Protein AF-X6LR65-F1 (afdb_monomer_lite)

Foldseek 3Di:
DDDDDPVNVQVVLDDPDPDDPPPDDPCVRCVLLVVLLVVVLVCLLVLLCQLQCNVVLVVCLVVCPVPPPQNVLLVVVQVLQSQDCQLRPRDDPPADSVNSVVCSVDPDDDDRDNLFPAPRGSLVSVLVSLVVCCVPPPQVPDPALQSQLVVSQQPGSHPDPDGGLPPRDDLVNLLSSLLRVLCNPQCVQQVDPVLSNVLSVVLQVQLCVRHVDRGNSSSSSSCVVCVVVSVVSSVVSSVVVVVVVVVVVVVVVVVVVVVVVVVVVVVVVVVVD

Radius of gyration: 28.46 Å; chains: 1; bounding box: 88×43×81 Å

Secondary structure (DSSP, 8-state):
-----HHHHHHHHS--S------S-HHHHHHHHHHHHHHHHHHHHHHHHHHTTHHHHHHHHHHHTTSTTSHHHHHHHHHHHHH-TTTS--PPP---HHHHHHHHHS------------SSTTHHHHHHHHHHHHHH-GGGG-SSHHHHHHHHHHS-SSSS----GGGT--HHHHHHHHHHHHHHHHTTT--SHHHHHHHHHHHHHHHHHHHSS--HHHHHHHHHHTHHHHHHHHHHHHHHHHHHHHHHHHHHHHHHHHHHHHHHHHHHHHT--

Structure (mmCIF, N/CA/C/O backbone):
data_AF-X6LR65-F1
#
_entry.id   AF-X6LR65-F1
#
loop_
_atom_site.group_PDB
_atom_site.id
_atom_site.type_symbol
_atom_site.label_atom_id
_atom_site.label_alt_id
_atom_site.label_comp_id
_atom_site.label_asym_id
_atom_site.label_entity_id
_atom_site.label_seq_id
_atom_site.pdbx_PDB_ins_code
_atom_site.Cartn_x
_atom_site.Cartn_y
_atom_site.Cartn_z
_atom_site.occupancy
_atom_site.B_iso_or_equiv
_atom_site.auth_seq_id
_atom_site.auth_comp_id
_atom_site.auth_asym_id
_atom_site.auth_atom_id
_atom_site.pdbx_PDB_model_num
ATOM 1 N N . MET A 1 1 ? -16.268 -18.002 26.024 1.00 37.25 1 MET A N 1
ATOM 2 C CA . MET A 1 1 ? -15.627 -17.140 27.039 1.00 37.25 1 MET A CA 1
ATOM 3 C C . MET A 1 1 ? -16.737 -16.550 27.889 1.00 37.25 1 MET A C 1
ATOM 5 O O . MET A 1 1 ? -17.597 -15.889 27.325 1.00 37.25 1 MET A O 1
ATOM 9 N N . GLN A 1 2 ? -16.791 -16.865 29.186 1.00 37.34 2 GLN A N 1
ATOM 10 C CA . GLN A 1 2 ? -17.726 -16.211 30.110 1.00 37.34 2 GLN A CA 1
ATOM 11 C C . GLN A 1 2 ? -17.336 -14.733 30.222 1.00 37.34 2 GLN A C 1
ATOM 13 O O . GLN A 1 2 ? -16.185 -14.430 30.533 1.00 37.34 2 GLN A O 1
ATOM 18 N N . GLN A 1 3 ? -18.268 -13.830 29.917 1.00 37.44 3 GLN A N 1
ATOM 19 C CA . GLN A 1 3 ? -18.105 -12.403 30.189 1.00 37.44 3 GLN A CA 1
ATOM 20 C C . GLN A 1 3 ? -18.124 -12.219 31.709 1.00 37.44 3 GLN A C 1
ATOM 22 O O . GLN A 1 3 ? -19.172 -12.368 32.329 1.00 37.44 3 GLN A O 1
ATOM 27 N N . ARG A 1 4 ? -16.958 -11.959 32.307 1.00 44.69 4 ARG A N 1
ATOM 28 C CA . ARG A 1 4 ? -16.879 -11.465 33.688 1.00 44.69 4 ARG A CA 1
ATOM 29 C C . ARG A 1 4 ? -17.404 -10.031 33.730 1.00 44.69 4 ARG A C 1
ATOM 31 O O . ARG A 1 4 ? -17.158 -9.279 32.783 1.00 44.69 4 ARG A O 1
ATOM 38 N N . SER A 1 5 ? -18.109 -9.664 34.801 1.00 48.09 5 SER A N 1
ATOM 39 C CA . SER A 1 5 ? -18.497 -8.269 35.019 1.00 48.09 5 SER A CA 1
ATOM 40 C C . SER A 1 5 ? -17.236 -7.418 35.175 1.00 48.09 5 SER A C 1
ATOM 42 O O . SER A 1 5 ? -16.221 -7.879 35.702 1.00 48.09 5 SER A O 1
ATOM 44 N N . VAL A 1 6 ? -17.290 -6.162 34.726 1.00 54.72 6 VAL A N 1
ATOM 45 C CA . VAL A 1 6 ? -16.223 -5.184 34.992 1.00 54.72 6 VAL A CA 1
ATOM 46 C C . VAL A 1 6 ? -15.998 -5.060 36.503 1.00 54.72 6 VAL A C 1
ATOM 48 O O . VAL A 1 6 ? -14.861 -4.941 36.939 1.00 54.72 6 VAL A O 1
ATOM 51 N N . GLU A 1 7 ? -17.059 -5.188 37.300 1.00 50.53 7 GLU A N 1
ATOM 52 C CA . GLU A 1 7 ? -17.002 -5.170 38.765 1.00 50.53 7 GLU A CA 1
ATOM 53 C C . GLU A 1 7 ? -16.206 -6.354 39.331 1.00 50.53 7 GLU A C 1
ATOM 55 O O . GLU A 1 7 ? -15.386 -6.151 40.220 1.00 50.53 7 GLU A O 1
ATOM 60 N N . ASP A 1 8 ? -16.353 -7.557 38.766 1.00 58.03 8 ASP A N 1
ATOM 61 C CA . ASP A 1 8 ? -15.602 -8.745 39.202 1.00 58.03 8 ASP A CA 1
ATOM 62 C C . ASP A 1 8 ? -14.095 -8.579 38.949 1.00 58.03 8 ASP A C 1
ATOM 64 O O . ASP A 1 8 ? -13.263 -8.968 39.765 1.00 58.03 8 ASP A O 1
ATOM 68 N N . ILE A 1 9 ? -13.730 -7.972 37.814 1.00 60.78 9 ILE A N 1
ATOM 69 C CA . ILE A 1 9 ? -12.330 -7.710 37.448 1.00 60.78 9 ILE A CA 1
ATOM 70 C C . ILE A 1 9 ? -11.727 -6.632 38.357 1.00 60.78 9 ILE A C 1
ATOM 72 O O . ILE A 1 9 ? -10.564 -6.730 38.745 1.00 60.78 9 ILE A O 1
ATOM 76 N N . LEU A 1 10 ? -12.509 -5.604 38.696 1.00 58.97 10 LEU A N 1
ATOM 77 C CA . LEU A 1 10 ? -12.084 -4.521 39.583 1.00 58.97 10 LEU A CA 1
ATOM 78 C C . LEU A 1 10 ? -11.930 -4.990 41.038 1.00 58.97 10 LEU A C 1
ATOM 80 O O . LEU A 1 10 ? -10.990 -4.562 41.705 1.00 58.97 10 LEU A O 1
ATOM 84 N N . LEU A 1 11 ? -12.787 -5.904 41.504 1.00 62.31 11 LEU A N 1
ATOM 85 C CA . LEU A 1 11 ? -12.684 -6.535 42.824 1.00 62.31 11 LEU A CA 1
ATOM 86 C C . LEU A 1 11 ? -11.442 -7.432 42.947 1.00 62.31 11 LEU A C 1
ATOM 88 O O . LEU A 1 11 ? -10.768 -7.386 43.972 1.00 62.31 11 LEU A O 1
ATOM 92 N N . ASP A 1 12 ? -11.093 -8.180 41.893 1.00 62.31 12 ASP A N 1
ATOM 93 C CA . ASP A 1 12 ? -9.858 -8.984 41.829 1.00 62.31 12 ASP A CA 1
ATOM 94 C C . ASP A 1 12 ? -8.576 -8.112 41.846 1.00 62.31 12 ASP A C 1
ATOM 96 O O . ASP A 1 12 ? -7.497 -8.593 42.199 1.00 62.31 12 ASP A O 1
ATOM 100 N N . LEU A 1 13 ? -8.677 -6.838 41.443 1.00 55.53 13 LEU A N 1
ATOM 101 C CA . LEU A 1 13 ? -7.573 -5.867 41.369 1.00 55.53 13 LEU A CA 1
ATOM 102 C C . LEU A 1 13 ? -7.425 -4.994 42.627 1.00 55.53 13 LEU A C 1
ATOM 104 O O . LEU A 1 13 ? -6.394 -4.336 42.792 1.00 55.53 13 LEU A O 1
ATOM 108 N N . ALA A 1 14 ? -8.433 -4.963 43.501 1.00 56.69 14 ALA A N 1
ATOM 109 C CA . ALA A 1 14 ? -8.375 -4.230 44.759 1.00 56.69 14 ALA A CA 1
ATOM 110 C C . ALA A 1 14 ? -7.449 -4.952 45.764 1.00 56.69 14 ALA A C 1
ATOM 112 O O . ALA A 1 14 ? -7.461 -6.183 45.845 1.00 56.69 14 ALA A O 1
ATOM 113 N N . PRO A 1 15 ? -6.627 -4.228 46.548 1.00 53.88 15 PRO A N 1
ATOM 114 C CA . PRO A 1 15 ? -5.734 -4.858 47.514 1.00 53.88 15 PRO A CA 1
ATOM 115 C C . PRO A 1 15 ? -6.535 -5.640 48.568 1.00 53.88 15 PRO A C 1
ATOM 117 O O . PRO A 1 15 ? -7.312 -5.058 49.317 1.00 53.88 15 PRO A O 1
ATOM 120 N N . GLN A 1 16 ? -6.306 -6.956 48.658 1.00 51.94 16 GLN A N 1
ATOM 121 C CA . GLN A 1 16 ? -6.916 -7.867 49.645 1.00 51.94 16 GLN A CA 1
ATOM 122 C C . GLN A 1 16 ? -6.350 -7.718 51.071 1.00 51.94 16 GLN A C 1
ATOM 124 O O . GLN A 1 16 ? -6.239 -8.684 51.822 1.00 51.94 16 GLN A O 1
ATOM 129 N N . SER A 1 17 ? -5.943 -6.514 51.453 1.00 44.41 17 SER A N 1
ATOM 130 C CA . SER A 1 17 ? -5.537 -6.209 52.824 1.00 44.41 17 SER A CA 1
ATOM 131 C C . SER A 1 17 ? -6.626 -5.385 53.484 1.00 44.41 17 SER A C 1
ATOM 133 O O . SER A 1 17 ? -7.152 -4.509 52.807 1.00 44.41 17 SER A O 1
ATOM 135 N N . ASP A 1 18 ? -6.893 -5.637 54.769 1.00 46.69 18 ASP A N 1
ATOM 136 C CA . ASP A 1 18 ? -7.806 -4.947 55.700 1.00 46.69 18 ASP A CA 1
ATOM 137 C C . ASP A 1 18 ? -7.814 -3.402 55.590 1.00 46.69 18 ASP A C 1
ATOM 139 O O . ASP A 1 18 ? -7.376 -2.669 56.481 1.00 46.69 18 ASP A O 1
ATOM 143 N N . ALA A 1 19 ? -8.297 -2.873 54.472 1.00 46.44 19 ALA A N 1
ATOM 144 C CA . ALA A 1 19 ? -8.293 -1.462 54.160 1.00 46.44 19 ALA A CA 1
ATOM 145 C C . ALA A 1 19 ? -9.655 -0.908 54.549 1.00 46.44 19 ALA A C 1
ATOM 147 O O . ALA A 1 19 ? -10.674 -1.250 53.949 1.00 46.44 19 ALA A O 1
ATOM 148 N N . LYS A 1 20 ? -9.638 -0.054 55.581 1.00 51.91 20 LYS A N 1
ATOM 149 C CA . LYS A 1 20 ? -10.695 0.909 55.911 1.00 51.91 20 LYS A CA 1
ATOM 150 C C . LYS A 1 20 ? -11.441 1.298 54.643 1.00 51.91 20 LYS A C 1
ATOM 152 O O . LYS A 1 20 ? -10.783 1.701 53.683 1.00 51.91 20 LYS A O 1
ATOM 157 N N . GLU A 1 21 ? -12.770 1.181 54.662 1.00 53.66 21 GLU A N 1
ATOM 158 C CA . GLU A 1 21 ? -13.629 1.673 53.590 1.00 53.66 21 GLU A CA 1
ATOM 159 C C . GLU A 1 21 ? -13.125 3.050 53.166 1.00 53.66 21 GLU A C 1
ATOM 161 O O . GLU A 1 21 ? -13.218 4.023 53.912 1.00 53.66 21 GLU A O 1
ATOM 166 N N . ILE A 1 22 ? -12.497 3.113 51.993 1.00 55.00 22 ILE A N 1
ATOM 167 C CA . ILE A 1 22 ? -12.112 4.383 51.401 1.00 55.00 22 ILE A CA 1
ATOM 168 C C . ILE A 1 22 ? -13.454 5.032 51.066 1.00 55.00 22 ILE A C 1
ATOM 170 O O . ILE A 1 22 ? -14.124 4.602 50.126 1.00 55.00 22 ILE A O 1
ATOM 174 N N . GLU A 1 23 ? -13.927 5.951 51.907 1.00 57.16 23 GLU A N 1
ATOM 175 C CA . GLU A 1 23 ? -15.104 6.768 51.618 1.00 57.16 23 GLU A CA 1
ATOM 176 C C . GLU A 1 23 ? -14.823 7.581 50.354 1.00 57.16 23 GLU A C 1
ATOM 178 O O . GLU A 1 23 ? -13.765 8.191 50.210 1.00 57.16 23 GLU A O 1
ATOM 183 N N . GLY A 1 24 ? -15.756 7.539 49.409 1.00 61.47 24 GLY A N 1
ATOM 184 C CA . GLY A 1 24 ? -15.589 8.174 48.110 1.00 61.47 24 GLY A CA 1
ATOM 185 C C . GLY A 1 24 ? -16.496 7.560 47.057 1.00 61.47 24 GLY A C 1
ATOM 186 O O . GLY A 1 24 ? -17.035 6.460 47.220 1.00 61.47 24 GLY A O 1
ATOM 187 N N . SER A 1 25 ? -16.674 8.284 45.964 1.00 66.88 25 SER A N 1
ATOM 188 C CA . SER A 1 25 ? -17.406 7.805 44.794 1.00 66.88 25 SER A CA 1
ATOM 189 C C . SER A 1 25 ? -16.698 6.608 44.141 1.00 66.88 25 SER A C 1
ATOM 191 O O . SER A 1 25 ? -15.493 6.414 44.293 1.00 66.88 25 SER A O 1
ATOM 193 N N . PHE A 1 26 ? -17.432 5.794 43.372 1.00 67.38 26 PHE A N 1
ATOM 194 C CA . PHE A 1 26 ? -16.859 4.662 42.625 1.00 67.38 26 PHE A CA 1
ATOM 195 C C . PHE A 1 26 ? -15.631 5.064 41.790 1.00 67.38 26 PHE A C 1
ATOM 197 O O . PHE A 1 26 ? -14.644 4.327 41.763 1.00 67.38 26 PHE A O 1
ATOM 204 N N . PHE A 1 27 ? -15.684 6.246 41.164 1.00 64.06 27 PHE A N 1
ATOM 205 C CA . PHE A 1 27 ? -14.584 6.807 40.384 1.00 64.06 27 PHE A CA 1
ATOM 206 C C . PHE A 1 27 ? -13.361 7.089 41.248 1.00 64.06 27 PHE A C 1
ATOM 208 O O . PHE A 1 27 ? -12.290 6.617 40.905 1.00 64.06 27 PHE A O 1
ATOM 215 N N . GLU A 1 28 ? -13.506 7.749 42.398 1.00 66.75 28 GLU A N 1
ATOM 216 C CA . GLU A 1 28 ? -12.373 8.007 43.301 1.00 66.75 28 GLU A CA 1
ATOM 217 C C . GLU A 1 28 ? -11.723 6.712 43.801 1.00 66.75 28 GLU A C 1
ATOM 219 O O . GLU A 1 28 ? -10.499 6.633 43.886 1.00 66.75 28 GLU A O 1
ATOM 224 N N . LYS A 1 29 ? -12.522 5.666 44.057 1.00 67.44 29 LYS A N 1
ATOM 225 C CA . LYS A 1 29 ? -12.011 4.360 44.504 1.00 67.44 29 LYS A CA 1
ATOM 226 C C . LYS A 1 29 ? -11.236 3.603 43.420 1.00 67.44 29 LYS A C 1
ATOM 228 O O . LYS A 1 29 ? -10.307 2.871 43.747 1.00 67.44 29 LYS A O 1
ATOM 233 N N . HIS A 1 30 ? -11.601 3.765 42.146 1.00 69.81 30 HIS A N 1
ATOM 234 C CA . HIS A 1 30 ? -11.050 2.974 41.033 1.00 69.81 30 HIS A CA 1
ATOM 235 C C . HIS A 1 30 ? -10.307 3.813 39.988 1.00 69.81 30 HIS A C 1
ATOM 237 O O . HIS A 1 30 ? -9.928 3.279 38.945 1.00 69.81 30 HIS A O 1
ATOM 243 N N . GLN A 1 31 ? -10.070 5.101 40.258 1.00 73.50 31 GLN A N 1
ATOM 244 C CA . GLN A 1 31 ? -9.514 6.065 39.307 1.00 73.50 31 GLN A CA 1
ATOM 245 C C . GLN A 1 31 ? -8.219 5.549 38.681 1.00 73.50 31 GLN A C 1
ATOM 247 O O . GLN A 1 31 ? -8.110 5.490 37.464 1.00 73.50 31 GLN A O 1
ATOM 252 N N . ASN A 1 32 ? -7.287 5.053 39.499 1.00 68.38 32 ASN A N 1
ATOM 253 C CA . ASN A 1 32 ? -6.008 4.526 39.018 1.00 68.38 32 ASN A CA 1
ATOM 254 C C . ASN A 1 32 ? -6.177 3.317 38.083 1.00 68.38 32 ASN A C 1
ATOM 256 O O . ASN A 1 32 ? -5.439 3.180 37.107 1.00 68.38 32 ASN A O 1
ATOM 260 N N . ILE A 1 33 ? -7.151 2.441 38.354 1.00 70.44 33 ILE A N 1
ATOM 261 C CA . ILE A 1 33 ? -7.415 1.263 37.518 1.00 70.44 33 ILE A CA 1
ATOM 262 C C . ILE A 1 33 ? -8.071 1.694 36.202 1.00 70.44 33 ILE A C 1
ATOM 264 O O . ILE A 1 33 ? -7.648 1.250 35.134 1.00 70.44 33 ILE A O 1
ATOM 268 N N . LEU A 1 34 ? -9.059 2.591 36.263 1.00 75.31 34 LEU A N 1
ATOM 269 C CA . LEU A 1 34 ? -9.732 3.141 35.084 1.00 75.31 34 LEU A CA 1
ATOM 270 C C . LEU A 1 34 ? -8.765 3.934 34.198 1.00 75.31 34 LEU A C 1
ATOM 272 O O . LEU A 1 34 ? -8.783 3.764 32.978 1.00 75.31 34 LEU A O 1
ATOM 276 N N . ASP A 1 35 ? -7.885 4.736 34.794 1.00 75.56 35 ASP A N 1
ATOM 277 C CA . ASP A 1 35 ? -6.845 5.486 34.090 1.00 75.56 35 ASP A CA 1
ATOM 278 C C . ASP A 1 35 ? -5.845 4.539 33.432 1.00 75.56 35 ASP A C 1
ATOM 280 O O . ASP A 1 35 ? -5.534 4.699 32.253 1.00 75.56 35 ASP A O 1
ATOM 284 N N . THR A 1 36 ? -5.405 3.493 34.135 1.00 71.00 36 THR A N 1
ATOM 285 C CA . THR A 1 36 ? -4.476 2.502 33.573 1.00 71.00 36 THR A CA 1
ATOM 286 C C . THR A 1 36 ? -5.106 1.738 32.410 1.00 71.00 36 THR A C 1
ATOM 288 O O . THR A 1 36 ? -4.501 1.628 31.344 1.00 71.00 36 THR A O 1
ATOM 291 N N . LEU A 1 37 ? -6.344 1.257 32.562 1.00 74.12 37 LEU A N 1
ATOM 292 C CA . LEU A 1 37 ? -7.083 0.593 31.484 1.00 74.12 37 LEU A CA 1
ATOM 293 C C . LEU A 1 37 ? -7.280 1.519 30.281 1.00 74.12 37 LEU A C 1
ATOM 295 O O . LEU A 1 37 ? -7.079 1.099 29.140 1.00 74.12 37 LEU A O 1
ATOM 299 N N . SER A 1 38 ? -7.616 2.785 30.533 1.00 77.25 38 SER A N 1
ATOM 300 C CA . SER A 1 38 ? -7.765 3.799 29.490 1.00 77.25 38 SER A CA 1
ATOM 301 C C . SER A 1 38 ? -6.444 4.034 28.765 1.00 77.25 38 SER A C 1
ATOM 303 O O . SER A 1 38 ? -6.410 3.977 27.538 1.00 77.25 38 SER A O 1
ATOM 305 N N . ILE A 1 39 ? -5.340 4.228 29.493 1.00 76.31 39 ILE A N 1
ATOM 306 C CA . ILE A 1 39 ? -3.999 4.404 28.920 1.00 76.31 39 ILE A CA 1
ATOM 307 C C . ILE A 1 39 ? -3.629 3.203 28.052 1.00 76.31 39 ILE A C 1
ATOM 309 O O . ILE A 1 39 ? -3.194 3.394 26.922 1.00 76.31 39 ILE A O 1
ATOM 313 N N . LEU A 1 40 ? -3.836 1.975 28.526 1.00 73.31 40 LEU A N 1
ATOM 314 C CA . LEU A 1 40 ? -3.514 0.761 27.771 1.00 73.31 40 LEU A CA 1
ATOM 315 C C . LEU A 1 40 ? -4.363 0.630 26.501 1.00 73.31 40 LEU A C 1
ATOM 317 O O . LEU A 1 40 ? -3.831 0.330 25.430 1.00 73.31 40 LEU A O 1
ATOM 321 N N . ALA A 1 41 ? -5.662 0.923 26.589 1.00 75.38 41 ALA A N 1
ATOM 322 C CA . ALA A 1 41 ? -6.541 0.965 25.426 1.00 75.38 41 ALA A CA 1
ATOM 323 C C . ALA A 1 41 ? -6.080 2.031 24.415 1.00 75.38 41 ALA A C 1
ATOM 325 O O . ALA A 1 41 ? -5.947 1.741 23.223 1.00 75.38 41 ALA A O 1
ATOM 326 N N . PHE A 1 42 ? -5.761 3.242 24.883 1.00 77.19 42 PHE A N 1
ATOM 327 C CA . PHE A 1 42 ? -5.243 4.318 24.039 1.00 77.19 42 PHE A CA 1
ATOM 328 C C . PHE A 1 42 ? -3.900 3.961 23.411 1.00 77.19 42 PHE A C 1
ATOM 330 O O . PHE A 1 42 ? -3.718 4.195 22.219 1.00 77.19 42 PHE A O 1
ATOM 337 N N . VAL A 1 43 ? -2.972 3.367 24.163 1.00 75.62 43 VAL A N 1
ATOM 338 C CA . VAL A 1 43 ? -1.674 2.920 23.650 1.00 75.62 43 VAL A CA 1
ATOM 339 C C . VAL A 1 43 ? -1.870 1.886 22.549 1.00 75.62 43 VAL A C 1
ATOM 341 O O . VAL A 1 43 ? -1.252 2.027 21.499 1.00 75.62 43 VAL A O 1
ATOM 344 N N . ASN A 1 44 ? -2.769 0.914 22.715 1.00 76.75 44 ASN A N 1
ATOM 345 C CA . ASN A 1 44 ? -3.060 -0.067 21.668 1.00 76.75 44 ASN A CA 1
ATOM 346 C C . ASN A 1 44 ? -3.602 0.578 20.388 1.00 76.75 44 ASN A C 1
ATOM 348 O O . ASN A 1 44 ? -3.110 0.297 19.291 1.00 76.75 44 ASN A O 1
ATOM 352 N N . VAL A 1 45 ? -4.571 1.487 20.519 1.00 77.56 45 VAL A N 1
ATOM 353 C CA . VAL A 1 45 ? -5.125 2.231 19.379 1.00 77.56 45 VAL A CA 1
ATOM 354 C C . VAL A 1 45 ? -4.032 3.065 18.700 1.00 77.56 45 VAL A C 1
ATOM 356 O O . VAL A 1 45 ? -3.837 2.982 17.485 1.00 77.56 45 VAL A O 1
ATOM 359 N N . LEU A 1 46 ? -3.267 3.837 19.473 1.00 78.06 46 LEU A N 1
ATOM 360 C CA . LEU A 1 46 ? -2.201 4.702 18.969 1.00 78.06 46 LEU A CA 1
ATOM 361 C C . LEU A 1 46 ? -1.065 3.909 18.325 1.00 78.06 46 LEU A C 1
ATOM 363 O O . LEU A 1 46 ? -0.533 4.343 17.303 1.00 78.06 46 LEU A O 1
ATOM 367 N N . LEU A 1 47 ? -0.715 2.747 18.874 1.00 76.12 47 LEU A N 1
ATOM 368 C CA . LEU A 1 47 ? 0.314 1.863 18.338 1.00 76.12 47 LEU A CA 1
ATOM 369 C C . LEU A 1 47 ? -0.060 1.403 16.929 1.00 76.12 47 LEU A C 1
ATOM 371 O O . LEU A 1 47 ? 0.750 1.504 16.007 1.00 76.12 47 LEU A O 1
ATOM 375 N N . ILE A 1 48 ? -1.302 0.959 16.744 1.00 76.44 48 ILE A N 1
ATOM 376 C CA . ILE A 1 48 ? -1.807 0.504 15.448 1.00 76.44 48 ILE A CA 1
ATOM 377 C C . ILE A 1 48 ? -1.851 1.657 14.446 1.00 76.44 48 ILE A C 1
ATOM 379 O O . ILE A 1 48 ? -1.415 1.499 13.300 1.00 76.44 48 ILE A O 1
ATOM 383 N N . ILE A 1 49 ? -2.318 2.834 14.872 1.00 77.94 49 ILE A N 1
ATOM 384 C CA . ILE A 1 49 ? -2.323 4.041 14.038 1.00 77.94 49 ILE A CA 1
ATOM 385 C C . ILE A 1 49 ? -0.889 4.415 13.637 1.00 77.94 49 ILE A C 1
ATOM 387 O O . ILE A 1 49 ? -0.635 4.714 12.469 1.00 77.94 49 ILE A O 1
ATOM 391 N N . TYR A 1 50 ? 0.063 4.385 14.571 1.00 75.62 50 TYR A N 1
ATOM 392 C CA . TYR A 1 50 ? 1.459 4.730 14.309 1.00 75.62 50 TYR A CA 1
ATOM 393 C C . TYR A 1 50 ? 2.109 3.752 13.326 1.00 75.62 50 TYR A C 1
ATOM 395 O O . TYR A 1 50 ? 2.678 4.174 12.318 1.00 75.62 50 TYR A O 1
ATOM 403 N N . GLN A 1 51 ? 2.003 2.444 13.584 1.00 74.25 51 GLN A N 1
ATOM 404 C CA . GLN A 1 51 ? 2.641 1.405 12.770 1.00 74.25 51 GLN A CA 1
ATOM 405 C C . GLN A 1 51 ? 2.156 1.417 11.316 1.00 74.25 51 GLN A C 1
ATOM 407 O O . GLN A 1 51 ? 2.931 1.119 10.404 1.00 74.25 51 GLN A O 1
ATOM 412 N N . ASN A 1 52 ? 0.905 1.816 11.088 1.00 73.50 52 ASN A N 1
ATOM 413 C CA . ASN A 1 52 ? 0.287 1.863 9.765 1.00 73.50 52 ASN A CA 1
ATOM 414 C C . ASN A 1 52 ? 0.331 3.255 9.110 1.00 73.50 52 ASN A C 1
ATOM 416 O O . ASN A 1 52 ? -0.456 3.549 8.208 1.00 73.50 52 ASN A O 1
ATOM 420 N N . GLY A 1 53 ? 1.242 4.126 9.559 1.00 70.12 53 GLY A N 1
ATOM 421 C CA . GLY A 1 53 ? 1.485 5.437 8.950 1.00 70.12 53 GLY A CA 1
ATOM 422 C C . GLY A 1 53 ? 0.384 6.464 9.220 1.00 70.12 53 GLY A C 1
ATOM 423 O O . GLY A 1 53 ? 0.475 7.600 8.757 1.00 70.12 53 GLY A O 1
ATOM 424 N N . GLY A 1 54 ? -0.625 6.105 10.014 1.00 67.69 54 GLY A N 1
ATOM 425 C CA . GLY A 1 54 ? -1.758 6.949 10.356 1.00 67.69 54 GLY A CA 1
ATOM 426 C C . GLY A 1 54 ? -1.329 8.259 11.010 1.00 67.69 54 GLY A C 1
ATOM 427 O O . GLY A 1 54 ? -1.768 9.322 10.583 1.00 67.69 54 GLY A O 1
ATOM 428 N N . LEU A 1 55 ? -0.383 8.226 11.957 1.00 66.25 55 LEU A N 1
ATOM 429 C CA . LEU A 1 55 ? 0.068 9.442 12.650 1.00 66.25 55 LEU A CA 1
ATOM 430 C C . LEU A 1 55 ? 0.881 10.403 11.768 1.00 66.25 55 LEU A C 1
ATOM 432 O O . LEU A 1 55 ? 0.854 11.610 11.998 1.00 66.25 55 LEU A O 1
ATOM 436 N N . LYS A 1 56 ? 1.567 9.905 10.731 1.00 65.31 56 LYS A N 1
ATOM 437 C CA . LYS A 1 56 ? 2.278 10.752 9.757 1.00 65.31 56 LYS A CA 1
ATOM 438 C C . LYS A 1 56 ? 1.301 11.482 8.838 1.00 65.31 56 LYS A C 1
ATOM 440 O O . LYS A 1 56 ? 1.552 12.611 8.429 1.00 65.31 56 LYS A O 1
ATOM 445 N N . VAL A 1 57 ? 0.165 10.853 8.548 1.00 61.91 57 VAL A N 1
ATOM 446 C CA . VAL A 1 57 ? -0.951 11.490 7.847 1.00 61.91 57 VAL A CA 1
ATOM 447 C C . VAL A 1 57 ? -1.620 12.502 8.780 1.00 61.91 57 VAL A C 1
ATOM 449 O O . VAL A 1 57 ? -1.752 13.652 8.375 1.00 61.91 57 VAL A O 1
ATOM 452 N N . VAL A 1 58 ? -1.889 12.135 10.048 1.00 60.19 58 VAL A N 1
ATOM 453 C CA . VAL A 1 58 ? -2.419 13.020 11.115 1.00 60.19 58 VAL A CA 1
ATOM 454 C C . VAL A 1 58 ? -1.576 14.301 11.281 1.00 60.19 58 VAL A C 1
ATOM 456 O O . VAL A 1 58 ? -2.106 15.412 11.305 1.00 60.19 58 VAL A O 1
ATOM 459 N N . SER A 1 59 ? -0.247 14.177 11.330 1.00 56.03 59 SER A N 1
ATOM 460 C CA . SER A 1 59 ? 0.662 15.328 11.420 1.00 56.03 59 SER A CA 1
ATOM 461 C C . SER A 1 59 ? 0.772 16.112 10.108 1.00 56.03 59 SER A C 1
ATOM 463 O O . SER A 1 59 ? 0.848 17.343 10.136 1.00 56.03 59 SER A O 1
ATOM 465 N N . ASN A 1 60 ? 0.673 15.444 8.9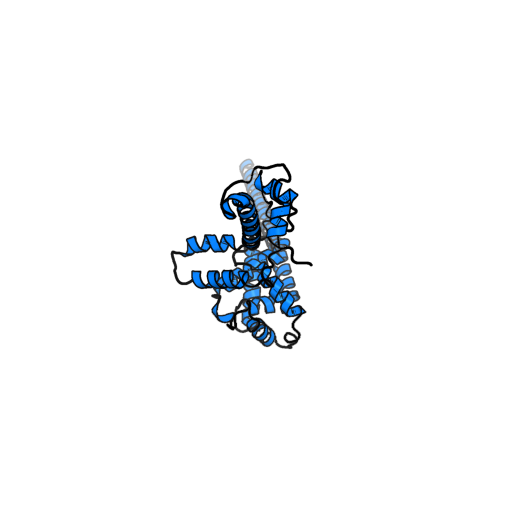55 1.00 52.53 60 ASN A N 1
ATOM 466 C CA . ASN A 1 60 ? 0.573 16.114 7.661 1.00 52.53 60 ASN A CA 1
ATOM 467 C C . ASN A 1 60 ? -0.738 16.903 7.491 1.00 52.53 60 ASN A C 1
ATOM 469 O O . ASN A 1 60 ? -0.710 17.902 6.774 1.00 52.53 60 ASN A O 1
ATOM 473 N N . PHE A 1 61 ? -1.848 16.581 8.177 1.00 50.09 61 PHE A N 1
ATOM 474 C CA . PHE A 1 61 ? -3.043 17.449 8.134 1.00 50.09 61 PHE A CA 1
ATOM 475 C C . PHE A 1 61 ? -2.736 18.867 8.625 1.00 50.09 61 PHE A C 1
ATOM 477 O O . PHE A 1 61 ? -3.285 19.820 8.072 1.00 50.09 61 PHE A O 1
ATOM 484 N N . LYS A 1 62 ? -1.823 19.042 9.599 1.00 43.56 62 LYS A N 1
ATOM 485 C CA . LYS A 1 62 ? -1.341 20.377 10.004 1.00 43.56 62 LYS A CA 1
ATOM 486 C C . LYS A 1 62 ? -0.545 21.064 8.890 1.00 43.56 62 LYS A C 1
ATOM 488 O O . LYS A 1 62 ? -0.712 22.262 8.702 1.00 43.56 62 LYS A O 1
ATOM 493 N N . TYR A 1 63 ? 0.259 20.329 8.121 1.00 38.47 63 TYR A N 1
ATOM 494 C CA . TYR A 1 63 ? 1.018 20.872 6.982 1.00 38.47 63 TYR A CA 1
ATOM 495 C C . TYR A 1 63 ? 0.119 21.247 5.787 1.00 38.47 63 TYR A C 1
ATOM 497 O O . TYR A 1 63 ? 0.413 22.184 5.048 1.00 38.47 63 TYR A O 1
ATOM 505 N N . PHE A 1 64 ? -1.009 20.554 5.623 1.00 39.53 64 PHE A N 1
ATOM 506 C CA . PHE A 1 64 ? -2.006 20.813 4.581 1.00 39.53 64 PHE A CA 1
ATOM 507 C C . PHE A 1 64 ? -3.150 21.750 5.016 1.00 39.53 64 PHE A C 1
ATOM 509 O O . PHE A 1 64 ? -3.986 22.090 4.181 1.00 39.53 64 PHE A O 1
ATOM 516 N N . LYS A 1 65 ? -3.176 22.246 6.269 1.00 40.41 65 LYS A N 1
ATOM 517 C CA . LYS A 1 65 ? -4.126 23.295 6.713 1.00 40.41 65 LYS A CA 1
ATOM 518 C C . LYS A 1 65 ? -4.064 24.571 5.859 1.00 40.41 65 LYS A C 1
ATOM 520 O O . LYS A 1 65 ? -5.009 25.344 5.878 1.00 40.41 65 LYS A O 1
ATOM 525 N N . SER A 1 66 ? -2.998 24.777 5.081 1.00 44.44 66 SER A N 1
ATOM 526 C CA . SER A 1 66 ? -2.885 25.895 4.134 1.00 44.44 66 SER A CA 1
ATOM 527 C C . SER A 1 66 ? -3.653 25.699 2.813 1.00 44.44 66 SER A C 1
ATOM 529 O O . SER A 1 66 ? -3.714 26.631 2.016 1.00 44.44 66 SER A O 1
ATOM 531 N N . LYS A 1 67 ? -4.247 24.519 2.548 1.00 44.94 67 LYS A N 1
ATOM 532 C CA . LYS A 1 67 ? -5.095 24.251 1.367 1.00 44.94 67 LYS A CA 1
ATOM 533 C C . LYS A 1 67 ? -6.306 23.385 1.744 1.00 44.94 67 LYS A C 1
ATOM 535 O O . LYS A 1 67 ? -6.267 22.161 1.636 1.00 44.94 67 LYS A O 1
ATOM 540 N N . GLU A 1 68 ? -7.395 24.039 2.141 1.00 48.50 68 GLU A N 1
ATOM 541 C CA . GLU A 1 68 ? -8.603 23.464 2.767 1.00 48.50 68 GLU A CA 1
ATOM 542 C C . GLU A 1 68 ? -9.300 22.303 2.026 1.00 48.50 68 GLU A C 1
ATOM 544 O O . GLU A 1 68 ? -9.984 21.515 2.671 1.00 48.50 68 GLU A O 1
ATOM 549 N N . LYS A 1 69 ? -9.121 22.116 0.709 1.00 51.62 69 LYS A N 1
ATOM 550 C CA . LYS A 1 69 ? -9.861 21.078 -0.046 1.00 51.62 69 LYS A CA 1
ATOM 551 C C . LYS A 1 69 ? -9.240 19.673 -0.052 1.00 51.62 69 LYS A C 1
ATOM 553 O O . LYS A 1 69 ? -9.979 18.702 -0.122 1.00 51.62 69 LYS A O 1
ATOM 558 N N . ASN A 1 70 ? -7.916 19.526 0.061 1.00 53.44 70 ASN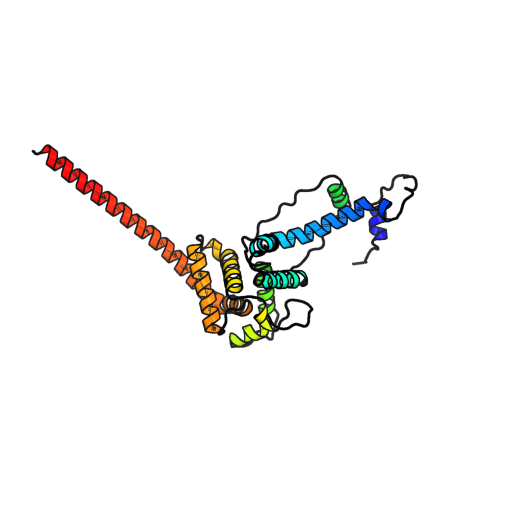 A N 1
ATOM 559 C CA . ASN A 1 70 ? -7.268 18.205 -0.085 1.00 53.44 70 ASN A CA 1
ATOM 560 C C . ASN A 1 70 ? -7.222 17.382 1.214 1.00 53.44 70 ASN A C 1
ATOM 562 O O . ASN A 1 70 ? -6.879 16.202 1.183 1.00 53.44 70 ASN A O 1
ATOM 566 N N . ASN A 1 71 ? -7.537 17.992 2.358 1.00 60.44 71 ASN A N 1
ATOM 567 C CA . ASN A 1 71 ? -7.444 17.328 3.657 1.00 60.44 71 ASN A CA 1
ATOM 568 C C . ASN A 1 71 ? -8.659 16.455 3.984 1.00 60.44 71 ASN A C 1
ATOM 570 O O . ASN A 1 71 ? -8.510 15.467 4.692 1.00 60.44 71 ASN A O 1
ATOM 574 N N . GLN A 1 72 ? -9.844 16.760 3.456 1.00 68.69 72 GLN A N 1
ATOM 575 C CA . GLN A 1 72 ? -11.042 15.976 3.775 1.00 68.69 72 GLN A CA 1
ATOM 576 C C . GLN A 1 72 ? -10.960 14.537 3.241 1.00 68.69 72 GLN A C 1
ATOM 578 O O . GLN A 1 72 ? -11.390 13.616 3.928 1.00 68.69 72 GLN A O 1
ATOM 583 N N . GLU A 1 73 ? -10.340 14.328 2.075 1.00 70.88 73 GLU A N 1
ATOM 584 C CA . GLU A 1 73 ? -10.148 13.005 1.453 1.00 70.88 73 GLU A CA 1
ATOM 585 C C . GLU A 1 73 ? -9.391 12.033 2.375 1.00 70.88 73 GLU A C 1
ATOM 587 O O . GLU A 1 73 ? -9.875 10.947 2.701 1.00 70.88 73 GLU A O 1
ATOM 592 N N . TYR A 1 74 ? -8.215 12.448 2.856 1.00 70.56 74 TYR A N 1
ATOM 593 C CA . TYR A 1 74 ? -7.386 11.623 3.738 1.00 70.56 74 TYR A CA 1
ATOM 594 C C . TYR A 1 74 ? -8.027 11.409 5.105 1.00 70.56 74 TYR A C 1
ATOM 596 O O . TYR A 1 74 ? -7.867 10.333 5.679 1.00 70.56 74 TYR A O 1
ATOM 604 N N . GLN A 1 75 ? -8.746 12.408 5.625 1.00 74.12 75 GLN A N 1
ATOM 605 C CA . GLN A 1 75 ? -9.433 12.299 6.910 1.00 74.12 75 GLN A CA 1
ATOM 606 C C . GLN A 1 75 ? -10.558 11.271 6.828 1.00 74.12 75 GLN A C 1
ATOM 608 O O . GLN A 1 75 ? -10.618 10.363 7.651 1.00 74.12 75 GLN A O 1
ATOM 613 N N . GLN A 1 76 ? -11.402 11.362 5.798 1.00 76.00 76 GLN A N 1
ATOM 614 C CA . GLN A 1 76 ? -12.493 10.414 5.596 1.00 76.00 76 GLN A CA 1
ATOM 615 C C . GLN A 1 76 ? -11.970 8.992 5.417 1.00 76.00 76 GLN A C 1
ATOM 617 O O . GLN A 1 76 ? -12.531 8.060 5.986 1.00 76.00 76 GLN A O 1
ATOM 622 N N . LEU A 1 77 ? -10.890 8.805 4.654 1.00 75.69 77 LEU A N 1
ATOM 623 C CA . LEU A 1 77 ? -10.313 7.478 4.465 1.00 75.69 77 LEU A CA 1
ATOM 624 C C . LEU A 1 77 ? -9.683 6.935 5.753 1.00 75.69 77 LEU A C 1
ATOM 626 O O . LEU A 1 77 ? -9.852 5.759 6.063 1.00 75.69 77 LEU A O 1
ATOM 630 N N . PHE A 1 78 ? -9.013 7.790 6.526 1.00 79.25 78 PHE A N 1
ATOM 631 C CA . PHE A 1 78 ? -8.464 7.440 7.833 1.00 79.25 78 PHE A CA 1
ATOM 632 C C . PHE A 1 78 ? -9.560 7.002 8.815 1.00 79.25 78 PHE A C 1
ATOM 634 O O . PHE A 1 78 ? -9.459 5.931 9.411 1.00 79.25 78 PHE A O 1
ATOM 641 N N . GLU A 1 79 ? -10.626 7.793 8.947 1.00 78.88 79 GLU A N 1
ATOM 642 C CA . GLU A 1 79 ? -11.756 7.488 9.829 1.00 78.88 79 GLU A CA 1
ATOM 643 C C . GLU A 1 79 ? -12.493 6.217 9.389 1.00 78.88 79 GLU A C 1
ATOM 645 O O . GLU A 1 79 ? -12.803 5.368 10.222 1.00 78.88 79 GLU A O 1
ATOM 650 N N . ARG A 1 80 ? -12.729 6.039 8.082 1.00 78.19 80 ARG A N 1
ATOM 651 C CA . ARG A 1 80 ? -13.370 4.828 7.537 1.00 78.19 80 ARG A CA 1
ATOM 652 C C . ARG A 1 80 ? -12.533 3.577 7.778 1.00 78.19 80 ARG A C 1
ATOM 654 O O . ARG A 1 80 ? -13.086 2.562 8.184 1.00 78.19 80 ARG A O 1
ATOM 661 N N . ALA A 1 81 ? -11.221 3.658 7.556 1.00 78.75 81 ALA A N 1
ATOM 662 C CA . ALA A 1 81 ? -10.302 2.553 7.805 1.00 78.75 81 ALA A CA 1
ATOM 663 C C . ALA A 1 81 ? -10.310 2.146 9.284 1.00 78.75 81 ALA A C 1
ATOM 665 O O . ALA A 1 81 ? -10.420 0.964 9.585 1.00 78.75 81 ALA A O 1
ATOM 666 N N . LEU A 1 82 ? -10.265 3.117 10.204 1.00 79.75 82 LEU A N 1
ATOM 667 C CA . LEU A 1 82 ? -10.305 2.844 11.644 1.00 79.75 82 LEU A CA 1
ATOM 668 C C . LEU A 1 82 ? -11.631 2.260 12.132 1.00 79.75 82 LEU A C 1
ATOM 670 O O . LEU A 1 82 ? -11.633 1.494 13.090 1.00 79.75 82 LEU A O 1
ATOM 674 N N . ARG A 1 83 ? -12.752 2.609 11.493 1.00 79.62 83 ARG A N 1
ATOM 675 C CA . ARG A 1 83 ? -14.070 2.046 11.824 1.00 79.62 83 ARG A CA 1
ATOM 676 C C . ARG A 1 83 ? -14.243 0.600 11.361 1.00 79.62 83 ARG A C 1
ATOM 678 O O . ARG A 1 83 ? -15.194 -0.046 11.792 1.00 79.62 83 ARG A O 1
ATOM 685 N N . ASN A 1 84 ? -13.369 0.095 10.492 1.00 79.12 84 ASN A N 1
ATOM 686 C CA . ASN A 1 84 ? -13.432 -1.280 10.019 1.00 79.12 84 ASN A CA 1
ATOM 687 C C . ASN A 1 84 ? -12.418 -2.168 10.742 1.00 79.12 84 ASN A C 1
ATOM 689 O O . ASN A 1 84 ? -11.224 -2.145 10.443 1.00 79.12 84 ASN A O 1
ATOM 693 N N . SER A 1 85 ? -12.929 -3.005 11.643 1.00 78.38 85 SER A N 1
ATOM 694 C CA . SER A 1 85 ? -12.148 -3.982 12.404 1.00 78.38 85 SER A CA 1
ATOM 695 C C . SER A 1 85 ? -11.537 -5.102 11.549 1.00 78.38 85 SER A C 1
ATOM 697 O O . SER A 1 85 ? -10.532 -5.689 11.955 1.00 78.38 85 SER A O 1
ATOM 699 N N . GLU A 1 86 ? -12.081 -5.384 10.361 1.00 79.50 86 GLU A N 1
ATOM 700 C CA . GLU A 1 86 ? -11.486 -6.321 9.397 1.00 79.50 86 GLU A CA 1
ATOM 701 C C . GLU A 1 86 ? -10.267 -5.718 8.689 1.00 79.50 86 GLU A C 1
ATOM 703 O O . GLU A 1 86 ? -9.331 -6.436 8.339 1.00 79.50 86 GLU A O 1
ATOM 708 N N . LEU A 1 87 ? -10.263 -4.399 8.473 1.00 80.25 87 LEU A N 1
ATOM 709 C CA . LEU A 1 87 ? -9.167 -3.690 7.810 1.00 80.25 87 LEU A CA 1
ATOM 710 C C . LEU A 1 87 ? -8.067 -3.325 8.809 1.00 80.25 87 LEU A C 1
ATOM 712 O O . LEU A 1 87 ? -6.887 -3.601 8.576 1.00 80.25 87 LEU A O 1
ATOM 716 N N . VAL A 1 88 ? -8.445 -2.701 9.923 1.00 78.81 88 VAL A N 1
ATOM 717 C CA . VAL A 1 88 ? -7.548 -2.360 11.026 1.00 78.81 88 VAL A CA 1
ATOM 718 C C . VAL A 1 88 ? -7.914 -3.225 12.222 1.00 78.81 88 VAL A C 1
ATOM 720 O O . VAL A 1 88 ? -8.720 -2.846 13.068 1.00 78.81 88 VAL A O 1
ATOM 723 N N . THR A 1 89 ? -7.302 -4.404 12.299 1.00 76.88 89 THR A N 1
ATOM 724 C CA . THR A 1 89 ? -7.501 -5.295 13.441 1.00 76.88 89 THR A CA 1
ATOM 725 C C . THR A 1 89 ? -6.877 -4.679 14.685 1.00 76.88 89 THR A C 1
ATOM 727 O O . THR A 1 89 ? -5.656 -4.532 14.775 1.00 76.88 89 THR A O 1
ATOM 730 N N . MET A 1 90 ? -7.728 -4.314 15.641 1.00 73.62 90 MET A N 1
ATOM 731 C CA . MET A 1 90 ? -7.304 -3.915 16.975 1.00 73.62 90 MET A CA 1
ATOM 732 C C . MET A 1 90 ? -7.316 -5.134 17.878 1.00 73.62 90 MET A C 1
ATOM 734 O O . MET A 1 90 ? -8.374 -5.645 18.234 1.00 73.62 90 MET A O 1
ATOM 738 N N . GLU A 1 91 ? -6.126 -5.622 18.216 1.00 67.56 91 GLU A N 1
ATOM 739 C CA . GLU A 1 91 ? -6.003 -6.673 19.214 1.00 67.56 91 GLU A CA 1
ATOM 740 C C . GLU A 1 91 ? -6.333 -6.094 20.589 1.00 67.56 91 GLU A C 1
ATOM 742 O O . GLU A 1 91 ? -5.826 -5.039 20.994 1.00 67.56 91 GLU A O 1
ATOM 747 N N . ILE A 1 92 ? -7.204 -6.801 21.309 1.00 65.50 92 ILE A N 1
ATOM 748 C CA . ILE A 1 92 ? -7.450 -6.515 22.716 1.00 65.50 92 ILE A CA 1
ATOM 749 C C . ILE A 1 92 ? -6.118 -6.756 23.432 1.00 65.50 92 ILE A C 1
ATOM 751 O O . ILE A 1 92 ? -5.532 -7.830 23.253 1.00 65.50 92 ILE A O 1
ATOM 755 N N . PRO A 1 93 ? -5.610 -5.781 24.203 1.00 59.75 93 PRO A N 1
ATOM 756 C CA . PRO A 1 93 ? -4.372 -5.971 24.932 1.00 59.75 93 PRO A CA 1
ATOM 757 C C . PRO A 1 93 ? -4.521 -7.197 25.838 1.00 59.75 93 PRO A C 1
ATOM 759 O O . PRO A 1 93 ? -5.360 -7.205 26.737 1.00 59.75 93 PRO A O 1
ATOM 762 N N . ASN A 1 94 ? -3.732 -8.245 25.594 1.00 58.69 94 ASN A N 1
ATOM 763 C CA . ASN A 1 94 ? -3.694 -9.411 26.471 1.00 58.69 94 ASN A CA 1
ATOM 764 C C . ASN A 1 94 ? -2.841 -9.067 27.696 1.00 58.69 94 ASN A C 1
ATOM 766 O O . ASN A 1 94 ? -1.659 -9.405 27.760 1.00 58.69 94 ASN A O 1
ATOM 770 N N . ILE A 1 95 ? -3.426 -8.290 28.607 1.00 60.38 95 ILE A N 1
ATOM 771 C CA . ILE A 1 95 ? -2.757 -7.771 29.797 1.00 60.38 95 ILE A CA 1
ATOM 772 C C . ILE A 1 95 ? -3.293 -8.518 31.005 1.00 60.38 95 ILE A C 1
ATOM 774 O O . ILE A 1 95 ? -4.476 -8.467 31.331 1.00 60.38 95 ILE A O 1
ATOM 778 N N . THR A 1 96 ? -2.388 -9.223 31.667 1.00 61.50 96 THR A N 1
ATOM 779 C CA . THR A 1 96 ? -2.658 -9.865 32.953 1.00 61.50 96 THR A CA 1
ATOM 780 C C . THR A 1 96 ? -2.756 -8.828 34.073 1.00 61.50 96 THR A C 1
ATOM 782 O O . THR A 1 96 ? -2.125 -7.774 34.015 1.00 61.50 96 THR A O 1
ATOM 785 N N . THR A 1 97 ? -3.483 -9.159 35.140 1.00 58.16 97 THR A N 1
ATOM 786 C CA . THR A 1 97 ? -3.637 -8.361 36.371 1.00 58.16 97 THR A CA 1
ATOM 787 C C . THR A 1 97 ? -2.297 -7.806 36.887 1.00 58.16 97 THR A C 1
ATOM 789 O O . THR A 1 97 ? -2.180 -6.623 37.199 1.00 58.16 97 THR A O 1
ATOM 792 N N . ASN A 1 98 ? -1.244 -8.631 36.864 1.00 58.22 98 ASN A N 1
ATOM 793 C CA . ASN A 1 98 ? 0.105 -8.262 37.310 1.00 58.22 98 ASN A CA 1
ATOM 794 C C . ASN A 1 98 ? 0.801 -7.252 36.381 1.00 58.22 98 ASN A C 1
ATOM 796 O O . ASN A 1 98 ? 1.533 -6.382 36.845 1.00 58.22 98 ASN A O 1
ATOM 800 N N . GLN A 1 99 ? 0.578 -7.346 35.068 1.00 61.28 99 GLN A N 1
ATOM 801 C CA . GLN A 1 99 ? 1.115 -6.387 34.094 1.00 61.28 99 GLN A CA 1
ATOM 802 C C . GLN A 1 99 ? 0.397 -5.036 34.175 1.00 61.28 99 GLN A C 1
ATOM 804 O O . GLN A 1 99 ? 1.023 -4.005 33.947 1.00 61.28 99 GLN A O 1
ATOM 809 N N . LEU A 1 100 ? -0.887 -5.040 34.541 1.00 62.25 100 LEU A N 1
ATOM 810 C CA . LEU A 1 100 ? -1.678 -3.837 34.800 1.00 62.25 100 LEU A CA 1
ATOM 811 C C . LEU A 1 100 ? -1.138 -3.072 36.019 1.00 62.25 100 LEU A C 1
ATOM 813 O O . LEU A 1 100 ? -0.901 -1.870 35.934 1.00 62.25 100 LEU A O 1
ATOM 817 N N . LEU A 1 101 ? -0.849 -3.790 37.109 1.00 58.56 101 LEU A N 1
ATOM 818 C CA . LEU A 1 101 ? -0.194 -3.250 38.308 1.00 58.56 101 LEU A CA 1
ATOM 819 C C . LEU A 1 101 ? 1.196 -2.670 38.009 1.00 58.56 101 LEU A C 1
ATOM 821 O O . LEU A 1 101 ? 1.512 -1.571 38.453 1.00 58.56 101 LEU A O 1
ATOM 825 N N . LEU A 1 102 ? 2.011 -3.368 37.213 1.00 59.78 102 LEU A N 1
ATOM 826 C CA . LEU A 1 102 ? 3.328 -2.876 36.790 1.00 59.78 102 LEU A CA 1
ATOM 827 C C . LEU A 1 102 ? 3.233 -1.626 35.904 1.00 59.78 102 LEU A C 1
ATOM 829 O O . LEU A 1 102 ? 4.004 -0.692 36.099 1.00 59.78 102 LEU A O 1
ATOM 833 N N . ALA A 1 103 ? 2.284 -1.581 34.965 1.00 58.50 103 ALA A N 1
ATOM 834 C CA . ALA A 1 103 ? 2.084 -0.430 34.084 1.00 58.50 103 ALA A CA 1
ATOM 835 C C . ALA A 1 103 ? 1.596 0.825 34.831 1.00 58.50 103 ALA A C 1
ATOM 837 O O . ALA A 1 103 ? 1.909 1.937 34.407 1.00 58.50 103 ALA A O 1
ATOM 838 N N . ALA A 1 104 ? 0.854 0.653 35.932 1.00 55.75 104 ALA A N 1
ATOM 839 C CA . ALA A 1 104 ? 0.408 1.748 36.796 1.00 55.75 104 ALA A CA 1
ATOM 840 C C . ALA A 1 104 ? 1.551 2.363 37.628 1.00 55.75 104 ALA A C 1
ATOM 842 O O . ALA A 1 104 ? 1.494 3.540 37.975 1.00 55.75 104 ALA A O 1
ATOM 843 N N . ILE A 1 105 ? 2.581 1.572 37.949 1.00 54.53 105 ILE A N 1
ATOM 844 C CA . ILE A 1 105 ? 3.728 1.995 38.767 1.00 54.53 105 ILE A CA 1
ATOM 845 C C . ILE A 1 105 ? 4.851 2.563 37.889 1.00 54.53 105 ILE A C 1
ATOM 847 O O . ILE A 1 105 ? 5.489 3.543 38.269 1.00 54.53 105 ILE A O 1
ATOM 851 N N . GLU A 1 106 ? 5.086 1.979 36.709 1.00 54.47 106 GLU A N 1
ATOM 852 C CA . GLU A 1 106 ? 6.167 2.388 35.815 1.00 54.47 106 GLU A CA 1
ATOM 853 C C . GLU A 1 106 ? 5.713 2.361 34.340 1.00 54.47 106 GLU A C 1
ATOM 855 O O . GLU A 1 106 ? 5.402 1.293 33.798 1.00 54.47 106 GLU A O 1
ATOM 860 N N . PRO A 1 107 ? 5.663 3.519 33.649 1.00 56.47 107 PRO A N 1
ATOM 861 C CA . PRO A 1 107 ? 5.238 3.571 32.256 1.00 56.47 107 PRO A CA 1
ATOM 862 C C . PRO A 1 107 ? 6.244 2.830 31.368 1.00 56.47 107 PRO A C 1
ATOM 864 O O . PRO A 1 107 ? 7.358 3.295 31.123 1.00 56.47 107 PRO A O 1
ATOM 867 N N . GLN A 1 108 ? 5.843 1.666 30.857 1.00 57.06 108 GLN A N 1
ATOM 868 C CA . GLN A 1 108 ? 6.695 0.863 29.985 1.00 57.06 108 GLN A CA 1
ATOM 869 C C . GLN A 1 108 ? 6.837 1.514 28.605 1.00 57.06 108 GLN A C 1
ATOM 871 O O . GLN A 1 108 ? 5.856 1.859 27.941 1.00 57.06 108 GLN A O 1
ATOM 876 N N . LEU A 1 109 ? 8.081 1.656 28.143 1.00 56.88 109 LEU A N 1
ATOM 877 C CA . LEU A 1 109 ? 8.377 2.092 26.782 1.00 56.88 109 LEU A CA 1
ATOM 878 C C . LEU A 1 109 ? 8.048 0.961 25.801 1.00 56.88 109 LEU A C 1
ATOM 880 O O . LEU A 1 109 ? 8.699 -0.084 25.789 1.00 56.88 109 LEU A O 1
ATOM 884 N N . TYR A 1 110 ? 7.058 1.182 24.938 1.00 58.78 110 TYR A N 1
ATOM 885 C CA . TYR A 1 110 ? 6.698 0.223 23.897 1.00 58.78 110 TYR A CA 1
ATOM 886 C C . TYR A 1 110 ? 7.667 0.326 22.719 1.00 58.78 110 TYR A C 1
ATOM 888 O O . TYR A 1 110 ? 7.764 1.362 22.056 1.00 58.78 110 TYR A O 1
ATOM 896 N N . VAL A 1 111 ? 8.364 -0.771 22.414 1.00 57.03 111 VAL A N 1
ATOM 897 C CA . VAL A 1 111 ? 9.179 -0.867 21.199 1.00 57.03 111 VAL A CA 1
ATOM 898 C C . VAL A 1 111 ? 8.246 -0.958 20.000 1.00 57.03 111 VAL A C 1
ATOM 900 O O . VAL A 1 111 ? 7.666 -2.001 19.695 1.00 57.03 111 VAL A O 1
ATOM 903 N N . VAL A 1 112 ? 8.103 0.158 19.294 1.00 56.97 112 VAL A N 1
ATOM 904 C CA . VAL A 1 112 ? 7.281 0.210 18.092 1.00 56.97 112 VAL A CA 1
ATOM 905 C C . VAL A 1 112 ? 8.113 -0.231 16.899 1.00 56.97 112 VAL A C 1
ATOM 907 O O . VAL A 1 112 ? 9.086 0.424 16.523 1.00 56.97 112 VAL A O 1
ATOM 910 N N . GLN A 1 113 ? 7.715 -1.329 16.257 1.00 57.44 113 GLN A N 1
ATOM 911 C CA . GLN A 1 113 ? 8.283 -1.673 14.960 1.00 57.44 113 GLN A CA 1
ATOM 912 C C . GLN A 1 113 ? 7.880 -0.579 13.968 1.00 57.44 113 GLN A C 1
ATOM 914 O O . GLN A 1 113 ? 6.703 -0.436 13.633 1.00 57.44 113 GLN A O 1
ATOM 919 N N . THR A 1 114 ? 8.847 0.201 13.488 1.00 55.38 114 THR A N 1
ATOM 920 C CA . THR A 1 114 ? 8.660 1.194 12.422 1.00 55.38 114 THR A CA 1
ATOM 921 C C . THR A 1 114 ? 8.441 0.471 11.093 1.00 55.38 114 THR A C 1
ATOM 923 O O . THR A 1 114 ? 9.291 0.444 10.208 1.00 55.38 114 THR A O 1
ATOM 926 N N . ARG A 1 115 ? 7.282 -0.185 10.961 1.00 52.28 115 ARG A N 1
ATOM 927 C CA . ARG A 1 115 ? 6.953 -1.027 9.806 1.00 52.28 115 ARG A CA 1
ATOM 928 C C . ARG A 1 115 ? 6.685 -0.223 8.544 1.00 52.28 115 ARG A C 1
ATOM 930 O O . ARG A 1 115 ? 6.808 -0.778 7.458 1.00 52.28 115 ARG A O 1
ATOM 937 N N . SER A 1 116 ? 6.345 1.060 8.648 1.00 55.47 116 SER A N 1
ATOM 938 C CA . SER A 1 116 ? 5.918 1.814 7.477 1.00 55.47 116 SER A CA 1
ATOM 939 C C . SER A 1 116 ? 6.635 3.154 7.316 1.00 55.47 116 SER A C 1
ATOM 941 O O . SER A 1 116 ? 6.593 4.050 8.156 1.00 55.47 116 SER A O 1
ATOM 943 N N . ARG A 1 117 ? 7.283 3.307 6.154 1.00 69.19 117 ARG A N 1
ATOM 944 C CA . ARG A 1 117 ? 7.583 4.620 5.557 1.00 69.19 117 ARG A CA 1
ATOM 945 C C . ARG A 1 117 ? 6.359 5.208 4.840 1.00 69.19 117 ARG A C 1
ATOM 947 O O . ARG A 1 117 ? 6.494 6.266 4.223 1.00 69.19 117 ARG A O 1
ATOM 954 N N . SER A 1 118 ? 5.212 4.534 4.954 1.00 77.88 118 SER A N 1
ATOM 955 C CA . SER A 1 118 ? 3.962 4.843 4.278 1.00 77.88 118 SER A CA 1
ATOM 956 C C . SER A 1 118 ? 3.578 6.305 4.436 1.00 77.88 118 SER A C 1
ATOM 958 O O . SER A 1 118 ? 3.646 6.891 5.521 1.00 77.88 118 SER A O 1
ATOM 960 N N . LEU A 1 119 ? 3.215 6.902 3.311 1.00 81.12 119 LEU A N 1
ATOM 961 C CA . LEU A 1 119 ? 2.708 8.262 3.208 1.00 81.12 119 LEU A CA 1
ATOM 962 C C . LEU A 1 119 ? 1.186 8.274 3.040 1.00 81.12 119 LEU A C 1
ATOM 964 O O . LEU A 1 119 ? 0.561 9.306 3.268 1.00 81.12 119 LEU A O 1
ATOM 968 N N . PHE A 1 120 ? 0.607 7.142 2.647 1.00 82.38 120 PHE A N 1
ATOM 969 C CA . PHE A 1 120 ? -0.820 6.914 2.541 1.00 82.38 120 PHE A CA 1
ATOM 970 C C . PHE A 1 120 ? -1.332 6.201 3.807 1.00 82.38 120 PHE A C 1
ATOM 972 O O . PHE A 1 120 ? -0.710 5.233 4.261 1.00 82.38 120 PHE A O 1
ATOM 979 N N . PRO A 1 121 ? -2.454 6.652 4.399 1.00 79.44 121 PRO A N 1
ATOM 980 C CA . PRO A 1 121 ? -2.951 6.095 5.653 1.00 79.44 121 PRO A CA 1
ATOM 981 C C . PRO A 1 121 ? -3.367 4.637 5.465 1.00 79.44 121 PRO A C 1
ATOM 983 O O . PRO A 1 121 ? -4.146 4.319 4.569 1.00 79.44 121 PRO A O 1
ATOM 986 N N . PHE A 1 122 ? -2.851 3.753 6.322 1.00 82.25 122 PHE A N 1
ATOM 987 C CA . PHE A 1 122 ? -3.206 2.333 6.333 1.00 82.25 122 PHE A CA 1
ATOM 988 C C . PHE A 1 122 ? -2.957 1.607 5.003 1.00 82.25 122 PHE A C 1
ATOM 990 O O . PHE A 1 122 ? -3.625 0.616 4.715 1.00 82.25 122 PHE A O 1
ATOM 997 N N . SER A 1 123 ? -1.985 2.053 4.195 1.00 87.12 123 SER A N 1
ATOM 998 C CA . SER A 1 123 ? -1.728 1.457 2.874 1.00 87.12 123 SER A CA 1
ATOM 999 C C . SER A 1 123 ? -1.482 -0.051 2.925 1.00 87.12 123 SER A C 1
ATOM 1001 O O . SER A 1 123 ? -1.999 -0.790 2.088 1.00 87.12 123 SER A O 1
ATOM 1003 N N . HIS A 1 124 ? -0.762 -0.517 3.948 1.00 86.75 124 HIS A N 1
ATOM 1004 C CA . HIS A 1 124 ? -0.526 -1.942 4.188 1.00 86.75 124 HIS A CA 1
ATOM 1005 C C . HIS A 1 124 ? -1.788 -2.719 4.548 1.00 86.75 124 HIS A C 1
ATOM 1007 O O . HIS A 1 124 ? -2.049 -3.772 3.968 1.00 86.75 124 HIS A O 1
ATOM 1013 N N . CYS A 1 125 ? -2.572 -2.201 5.493 1.00 86.25 125 CYS A N 1
ATOM 1014 C CA . CYS A 1 125 ? -3.835 -2.809 5.899 1.00 86.25 125 CYS A CA 1
ATOM 1015 C C . CYS A 1 125 ? -4.799 -2.911 4.717 1.00 86.25 125 CYS A C 1
ATOM 1017 O O . CYS A 1 125 ? -5.339 -3.982 4.465 1.00 86.25 125 CYS A O 1
ATOM 1019 N N . LEU A 1 126 ? -4.937 -1.830 3.945 1.00 87.94 126 LEU A N 1
ATOM 1020 C CA . LEU A 1 126 ? -5.747 -1.795 2.729 1.00 87.94 126 LEU A CA 1
ATOM 1021 C C . LEU A 1 126 ? -5.304 -2.849 1.721 1.00 87.94 126 LEU A C 1
ATOM 1023 O O . LEU A 1 126 ? -6.136 -3.599 1.224 1.00 87.94 126 LEU A O 1
ATOM 1027 N N . HIS A 1 127 ? -4.002 -2.938 1.445 1.00 91.25 127 HIS A N 1
ATOM 1028 C CA . HIS A 1 127 ? -3.482 -3.950 0.532 1.00 91.25 127 HIS A CA 1
ATOM 1029 C C . HIS A 1 127 ? -3.818 -5.363 1.017 1.00 91.25 127 HIS A C 1
ATOM 1031 O O . HIS A 1 127 ? -4.378 -6.161 0.270 1.00 91.25 127 HIS A O 1
ATOM 1037 N N . LYS A 1 128 ? -3.524 -5.677 2.287 1.00 89.00 128 LYS A N 1
ATOM 1038 C CA . LYS A 1 128 ? -3.829 -6.990 2.872 1.00 89.00 128 LYS A CA 1
ATOM 1039 C C . LYS A 1 128 ? -5.313 -7.327 2.791 1.00 89.00 128 LYS A C 1
ATOM 1041 O O . LYS A 1 128 ? -5.650 -8.438 2.389 1.00 89.00 128 LYS A O 1
ATOM 1046 N N . TRP A 1 129 ? -6.171 -6.377 3.143 1.00 88.12 129 TRP A N 1
ATOM 1047 C CA . TRP A 1 129 ? -7.616 -6.540 3.076 1.00 88.12 129 TRP A CA 1
ATOM 1048 C C . TRP A 1 129 ? -8.069 -6.802 1.631 1.00 88.12 129 TRP A C 1
ATOM 1050 O O . TRP A 1 129 ? -8.766 -7.781 1.385 1.00 88.12 129 TRP A O 1
ATOM 1060 N N . CYS A 1 130 ? -7.580 -6.044 0.643 1.00 88.81 130 CYS A N 1
ATOM 1061 C CA . CYS A 1 130 ? -7.877 -6.293 -0.774 1.00 88.81 130 CYS A CA 1
ATOM 1062 C C . CYS A 1 130 ? -7.426 -7.693 -1.228 1.00 88.81 130 CYS A C 1
ATOM 1064 O O . CYS A 1 130 ? -8.172 -8.388 -1.917 1.00 88.81 130 CYS A O 1
ATOM 1066 N N . GLN A 1 131 ? -6.245 -8.158 -0.803 1.00 88.88 131 GLN A N 1
ATOM 1067 C CA . GLN A 1 131 ? -5.779 -9.519 -1.106 1.00 88.88 131 GLN A CA 1
ATOM 1068 C C . GLN A 1 131 ? -6.656 -10.611 -0.473 1.00 88.88 131 GLN A C 1
ATOM 1070 O O . GLN A 1 131 ? -6.867 -11.662 -1.086 1.00 88.88 131 GLN A O 1
ATOM 1075 N N . GLN A 1 132 ? -7.203 -10.368 0.721 1.00 87.81 132 GLN A N 1
ATOM 1076 C CA . GLN A 1 132 ? -8.191 -11.261 1.330 1.00 87.81 132 GLN A CA 1
ATOM 1077 C C . GLN A 1 132 ? -9.485 -11.285 0.516 1.00 87.81 132 GLN A C 1
ATOM 1079 O O . GLN A 1 132 ? -10.001 -12.369 0.257 1.00 87.81 132 GLN A O 1
ATOM 1084 N N . GLN A 1 133 ? -9.959 -10.131 0.032 1.00 85.75 133 GLN A N 1
ATOM 1085 C CA . GLN A 1 133 ? -11.137 -10.083 -0.839 1.00 85.75 133 GLN A CA 1
ATOM 1086 C C . GLN A 1 133 ? -10.926 -10.919 -2.107 1.00 85.75 133 GLN A C 1
ATOM 1088 O O . GLN A 1 133 ? -11.768 -11.760 -2.411 1.00 85.75 133 GLN A O 1
ATOM 1093 N N . PHE A 1 134 ? -9.779 -10.791 -2.788 1.00 84.50 134 PHE A N 1
ATOM 1094 C CA . PHE A 1 134 ? -9.460 -11.620 -3.963 1.00 84.50 134 PHE A CA 1
ATOM 1095 C C . PHE A 1 134 ? -9.423 -13.126 -3.6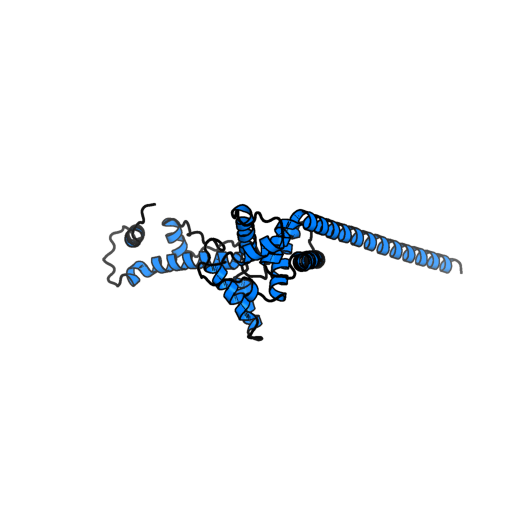69 1.00 84.50 134 PHE A C 1
ATOM 1097 O O . PHE A 1 134 ? -9.668 -13.925 -4.567 1.00 84.50 134 PHE A O 1
ATOM 1104 N N . SER A 1 135 ? -9.106 -13.519 -2.433 1.00 82.06 135 SER A N 1
ATOM 1105 C CA . SER A 1 135 ? -9.005 -14.931 -2.041 1.00 82.06 135 SER A CA 1
ATOM 1106 C C . SER A 1 135 ? -10.350 -15.522 -1.607 1.00 82.06 135 SER A C 1
ATOM 1108 O O . SER A 1 135 ? -10.612 -16.698 -1.849 1.00 82.06 135 SER A O 1
ATOM 1110 N N . SER A 1 136 ? -11.194 -14.720 -0.956 1.00 79.12 136 SER A N 1
ATOM 1111 C CA . SER A 1 136 ? -12.419 -15.185 -0.294 1.00 79.12 136 SER A CA 1
ATOM 1112 C C . SER A 1 136 ? -13.690 -14.929 -1.104 1.00 79.12 136 SER A C 1
ATOM 1114 O O . SER A 1 136 ? -14.695 -15.611 -0.898 1.00 79.12 136 SER A O 1
ATOM 1116 N N . ASN A 1 137 ? -13.679 -13.952 -2.013 1.00 73.88 137 ASN A N 1
ATOM 1117 C CA . ASN A 1 137 ? -14.877 -13.540 -2.728 1.00 73.88 137 ASN A CA 1
ATOM 1118 C C . ASN A 1 137 ? -15.028 -14.296 -4.058 1.00 73.88 137 ASN A C 1
ATOM 1120 O O . ASN A 1 137 ? -14.288 -14.069 -5.016 1.00 73.88 137 ASN A O 1
ATOM 1124 N N . LYS A 1 138 ? -16.030 -15.178 -4.122 1.00 70.25 138 LYS A N 1
ATOM 1125 C CA . LYS A 1 138 ? -16.353 -15.977 -5.316 1.00 70.25 138 LYS A CA 1
ATOM 1126 C C . LYS A 1 138 ? -16.835 -15.126 -6.496 1.00 70.25 138 LYS A C 1
ATOM 1128 O O . LYS A 1 138 ? -16.723 -15.566 -7.635 1.00 70.25 138 LYS A O 1
ATOM 1133 N N . ASP A 1 139 ? -17.306 -13.906 -6.247 1.00 66.44 139 ASP A N 1
ATOM 1134 C CA . ASP A 1 139 ? -17.738 -12.983 -7.302 1.00 66.44 139 ASP A CA 1
ATOM 1135 C C . ASP A 1 139 ? -16.540 -12.325 -8.008 1.00 66.44 139 ASP A C 1
ATOM 1137 O O . ASP A 1 139 ? -16.655 -11.837 -9.131 1.00 66.44 139 ASP A O 1
ATOM 1141 N N . LEU A 1 140 ? -15.341 -12.387 -7.414 1.00 64.00 140 LEU A N 1
ATOM 1142 C CA . LEU A 1 140 ? -14.077 -12.007 -8.054 1.00 64.00 140 LEU A CA 1
ATOM 1143 C C . LEU A 1 140 ? -13.521 -13.144 -8.944 1.00 64.00 140 LEU A C 1
ATOM 1145 O O . LEU A 1 140 ? -12.318 -13.269 -9.134 1.00 64.00 140 LEU A O 1
ATOM 1149 N N . VAL A 1 141 ? -14.378 -13.981 -9.535 1.00 61.31 141 VAL A N 1
ATOM 1150 C CA . VAL A 1 141 ? -13.986 -15.042 -10.494 1.00 61.31 141 VAL A CA 1
ATOM 1151 C C . VAL A 1 141 ? -14.229 -14.604 -11.956 1.00 61.31 141 VAL A C 1
ATOM 1153 O O . VAL A 1 141 ? -14.183 -15.394 -12.895 1.00 61.31 141 VAL A O 1
ATOM 1156 N N . GLY A 1 142 ? -14.472 -13.310 -12.189 1.00 59.25 142 GLY A N 1
ATOM 1157 C CA . GLY A 1 142 ? -14.700 -12.763 -13.530 1.00 59.25 142 GLY A CA 1
ATOM 1158 C C . GLY A 1 142 ? -13.457 -12.800 -14.431 1.00 59.25 142 GLY A C 1
ATOM 1159 O O . GLY A 1 142 ? -12.360 -12.468 -14.010 1.00 59.25 142 GLY A O 1
ATOM 1160 N N . PHE A 1 143 ? -13.620 -13.108 -15.722 1.00 64.50 143 PHE A N 1
ATOM 1161 C CA . PHE A 1 143 ? -12.501 -13.159 -16.683 1.00 64.50 143 PHE A CA 1
ATOM 1162 C C . PHE A 1 143 ? -11.936 -11.785 -17.093 1.00 64.50 143 PHE A C 1
ATOM 1164 O O . PHE A 1 143 ? -10.899 -11.716 -17.752 1.00 64.50 143 PHE A O 1
ATOM 1171 N N . ARG A 1 144 ? -12.614 -10.676 -16.759 1.00 80.56 144 ARG A N 1
ATOM 1172 C CA . ARG A 1 144 ? -12.226 -9.321 -17.190 1.00 80.56 144 ARG A CA 1
ATOM 1173 C C . ARG A 1 144 ? -11.742 -8.476 -16.017 1.00 80.56 144 ARG A C 1
ATOM 1175 O O . ARG A 1 144 ? -12.429 -8.349 -15.012 1.00 80.56 144 ARG A O 1
ATOM 1182 N N . ILE A 1 145 ? -10.605 -7.809 -16.199 1.00 83.62 145 ILE A N 1
ATOM 1183 C CA . ILE A 1 145 ? -9.988 -6.906 -15.210 1.00 83.62 145 ILE A CA 1
ATOM 1184 C C . ILE A 1 145 ? -10.952 -5.803 -14.758 1.00 83.62 145 ILE A C 1
ATOM 1186 O O . ILE A 1 145 ? -11.020 -5.473 -13.578 1.00 83.62 145 ILE A O 1
ATOM 1190 N N . THR A 1 146 ? -11.754 -5.267 -15.676 1.00 83.56 146 THR A N 1
ATOM 1191 C CA . THR A 1 146 ? -12.757 -4.247 -15.350 1.00 83.56 146 THR A CA 1
ATOM 1192 C C . THR A 1 146 ? -13.827 -4.762 -14.388 1.00 83.56 146 THR A C 1
ATOM 1194 O O . THR A 1 146 ? -14.274 -4.003 -13.534 1.00 83.56 146 THR A O 1
ATOM 1197 N N . HIS A 1 147 ? -14.187 -6.049 -14.463 1.00 84.25 147 HIS A N 1
ATOM 1198 C CA . HIS A 1 147 ? -15.113 -6.675 -13.520 1.00 84.25 147 HIS A CA 1
ATOM 1199 C C . HIS A 1 147 ? -14.514 -6.710 -12.112 1.00 84.25 147 HIS A C 1
ATOM 1201 O O . HIS A 1 147 ? -15.156 -6.251 -11.177 1.00 84.25 147 HIS A O 1
ATOM 1207 N N . TYR A 1 148 ? -13.256 -7.148 -11.973 1.00 84.75 148 TYR A N 1
ATOM 1208 C CA . TYR A 1 148 ? -12.549 -7.131 -10.687 1.00 84.75 148 TYR A CA 1
ATOM 1209 C C . TYR A 1 148 ? -12.566 -5.754 -10.025 1.00 84.75 148 TYR A C 1
ATOM 1211 O O . TYR A 1 148 ? -12.824 -5.652 -8.828 1.00 84.75 148 TYR A O 1
ATOM 1219 N N . VAL A 1 149 ? -12.305 -4.697 -10.800 1.00 85.69 149 VAL A N 1
ATOM 1220 C CA . VAL A 1 149 ? -12.303 -3.327 -10.275 1.00 85.69 149 VAL A CA 1
ATOM 1221 C C . VAL A 1 149 ? -13.692 -2.929 -9.794 1.00 85.69 149 VAL A C 1
ATOM 1223 O O . VAL A 1 149 ? -13.820 -2.468 -8.666 1.00 85.69 149 VAL A O 1
ATOM 1226 N N . VAL A 1 150 ? -14.728 -3.141 -10.610 1.00 84.56 150 VAL A N 1
ATOM 1227 C CA . VAL A 1 150 ? -16.106 -2.780 -10.246 1.00 84.56 150 VAL A CA 1
ATOM 1228 C C . VAL A 1 150 ? -16.570 -3.548 -9.009 1.00 84.56 150 VAL A C 1
ATOM 1230 O O . VAL A 1 150 ? -17.127 -2.941 -8.099 1.00 84.56 150 VAL A O 1
ATOM 1233 N N . THR A 1 151 ? -16.313 -4.855 -8.943 1.00 83.75 151 THR A N 1
ATOM 1234 C CA . THR A 1 151 ? -16.671 -5.678 -7.784 1.00 83.75 151 THR A CA 1
ATOM 1235 C C . THR A 1 151 ? -15.942 -5.198 -6.533 1.00 83.75 151 THR A C 1
ATOM 1237 O O . THR A 1 151 ? -16.589 -4.957 -5.520 1.00 83.75 151 THR A O 1
ATOM 1240 N N . LEU A 1 152 ? -14.623 -4.974 -6.595 1.00 84.00 152 LEU A N 1
ATOM 1241 C CA . LEU A 1 152 ? -13.850 -4.505 -5.440 1.00 84.00 152 LEU A CA 1
ATOM 1242 C C . LEU A 1 152 ? -14.309 -3.119 -4.956 1.00 84.00 152 LEU A C 1
ATOM 1244 O O . LEU A 1 152 ? -14.382 -2.881 -3.755 1.00 84.00 152 LEU A O 1
ATOM 1248 N N . GLU A 1 153 ? -14.680 -2.218 -5.867 1.00 83.25 153 GLU A N 1
ATOM 1249 C CA . GLU A 1 153 ? -15.199 -0.888 -5.515 1.00 83.25 153 GLU A CA 1
ATOM 1250 C C . GLU A 1 153 ? -16.614 -0.905 -4.919 1.00 83.25 153 GLU A C 1
ATOM 1252 O O . GLU A 1 153 ? -17.047 0.082 -4.311 1.00 83.25 153 GLU A O 1
ATOM 1257 N N . GLN A 1 154 ? -17.351 -1.998 -5.108 1.00 79.19 154 GLN A N 1
ATOM 1258 C CA . GLN A 1 154 ? -18.660 -2.205 -4.496 1.00 79.19 154 GLN A CA 1
ATOM 1259 C C . GLN A 1 154 ? -18.560 -2.804 -3.093 1.00 79.19 154 GLN A C 1
ATOM 1261 O O . GLN A 1 154 ? -19.508 -2.647 -2.323 1.00 79.19 154 GLN A O 1
ATOM 1266 N N . ILE A 1 155 ? -17.431 -3.429 -2.740 1.00 77.31 155 ILE A N 1
ATOM 1267 C CA . ILE A 1 155 ? -17.197 -3.929 -1.385 1.00 77.31 155 ILE A CA 1
ATOM 1268 C C . ILE A 1 155 ? -16.955 -2.720 -0.468 1.00 77.31 155 ILE A C 1
ATOM 1270 O O . ILE A 1 155 ? -16.007 -1.951 -0.686 1.00 77.31 155 ILE A O 1
ATOM 1274 N N . PRO A 1 156 ? -17.813 -2.505 0.541 1.00 70.38 156 PRO A N 1
ATOM 1275 C CA . PRO A 1 156 ? -17.689 -1.355 1.414 1.00 70.38 156 PRO A CA 1
ATOM 1276 C C . PRO A 1 156 ? -16.477 -1.515 2.341 1.00 70.38 156 PRO A C 1
ATOM 1278 O O . PRO A 1 156 ? -16.222 -2.584 2.888 1.00 70.38 156 PRO A O 1
ATOM 1281 N N . ILE A 1 157 ? -15.731 -0.423 2.532 1.00 66.94 157 ILE A N 1
ATOM 1282 C CA . ILE A 1 157 ? -14.599 -0.377 3.472 1.00 66.94 157 ILE A CA 1
ATOM 1283 C C . ILE A 1 157 ? -15.092 -0.303 4.922 1.00 66.94 157 ILE A C 1
ATOM 1285 O O . ILE A 1 157 ? -14.289 -0.486 5.813 1.00 66.94 157 ILE A O 1
ATOM 1289 N N . ALA A 1 158 ? -16.365 -0.030 5.203 1.00 61.38 158 ALA A N 1
ATOM 1290 C CA . ALA A 1 158 ? -16.914 0.015 6.561 1.00 61.38 158 ALA A CA 1
ATOM 1291 C C . ALA A 1 158 ? -18.398 -0.380 6.544 1.00 61.38 158 ALA A C 1
ATOM 1293 O O . ALA A 1 158 ? -19.002 -0.416 5.478 1.00 61.38 158 ALA A O 1
ATOM 1294 N N . ASN A 1 159 ? -19.000 -0.603 7.716 1.00 55.28 159 ASN A N 1
ATOM 1295 C CA . ASN A 1 159 ? -20.422 -0.962 7.862 1.00 55.28 159 ASN A CA 1
ATOM 1296 C C . ASN A 1 159 ? -21.427 0.082 7.327 1.00 55.28 159 ASN A C 1
ATOM 1298 O O . ASN A 1 159 ? -22.630 -0.174 7.329 1.00 55.28 159 ASN A O 1
ATOM 1302 N N . ASP A 1 160 ? -20.971 1.243 6.856 1.00 52.16 160 ASP A N 1
ATOM 1303 C CA . ASP A 1 160 ? -21.851 2.251 6.275 1.00 52.16 160 ASP A CA 1
ATOM 1304 C C . ASP A 1 160 ? -22.185 1.925 4.811 1.00 52.16 160 ASP A C 1
ATOM 1306 O O . ASP A 1 160 ? -21.312 1.704 3.971 1.00 52.16 160 ASP A O 1
ATOM 1310 N N . CYS A 1 161 ? -23.481 1.981 4.490 1.00 42.47 161 CYS A N 1
ATOM 1311 C CA . CYS A 1 161 ? -24.100 1.685 3.190 1.00 42.47 161 CYS A CA 1
ATOM 1312 C C . CYS A 1 161 ? -23.698 2.631 2.031 1.00 42.47 161 CYS A C 1
ATOM 1314 O O . CYS A 1 161 ? -24.376 2.695 1.002 1.00 42.47 161 CYS A O 1
ATOM 1316 N N . LEU A 1 162 ? -22.612 3.395 2.164 1.00 42.09 162 LEU A N 1
ATOM 1317 C CA . LEU A 1 162 ? -22.186 4.382 1.178 1.00 42.09 162 LEU A CA 1
ATOM 1318 C C . LEU A 1 162 ? -21.154 3.786 0.221 1.00 42.09 162 LEU A C 1
ATOM 1320 O O . LEU A 1 162 ? -19.949 3.753 0.467 1.00 42.09 162 LEU A O 1
ATOM 1324 N N . LYS A 1 163 ? -21.684 3.338 -0.919 1.00 47.12 163 LYS A N 1
ATOM 1325 C CA . LYS A 1 163 ? -20.943 2.929 -2.112 1.00 47.12 163 LYS A CA 1
ATOM 1326 C C . LYS A 1 163 ? -19.944 4.015 -2.542 1.00 47.12 163 LYS A C 1
ATOM 1328 O O . LYS A 1 163 ? -20.266 5.202 -2.507 1.00 47.12 163 LYS A O 1
ATOM 1333 N N . LYS A 1 164 ? -18.829 3.547 -3.116 1.00 56.41 164 LYS A N 1
ATOM 1334 C CA . LYS A 1 164 ? -17.854 4.244 -3.980 1.00 56.41 164 LYS A CA 1
ATOM 1335 C C . LYS A 1 164 ? -16.545 4.657 -3.307 1.00 56.41 164 LYS A C 1
ATOM 1337 O O . LYS A 1 164 ? -16.378 5.759 -2.792 1.00 56.41 164 LYS A O 1
ATOM 1342 N N . TRP A 1 165 ? -15.562 3.784 -3.502 1.00 55.97 165 TRP A N 1
ATOM 1343 C CA . TRP A 1 165 ? -14.132 4.098 -3.532 1.00 55.97 165 TRP A CA 1
ATOM 1344 C C . TRP A 1 165 ? -13.789 5.261 -4.487 1.00 55.97 165 TRP A C 1
ATOM 1346 O O . TRP A 1 165 ? -12.831 5.990 -4.244 1.00 55.97 165 TRP A O 1
ATOM 1356 N N . GLU A 1 166 ? -14.573 5.448 -5.559 1.00 51.94 166 GLU A N 1
ATOM 1357 C CA . GLU A 1 166 ? -14.280 6.381 -6.662 1.00 51.94 166 GLU A CA 1
ATOM 1358 C C . GLU A 1 166 ? -14.245 7.865 -6.269 1.00 51.94 166 GLU A C 1
ATOM 1360 O O . GLU A 1 166 ? -13.562 8.638 -6.932 1.00 51.94 166 GLU A O 1
ATOM 1365 N N . ASN A 1 167 ? -14.915 8.268 -5.185 1.00 55.84 167 ASN A N 1
ATOM 1366 C CA . ASN A 1 167 ? -14.994 9.681 -4.785 1.00 55.84 167 ASN A CA 1
ATOM 1367 C C . ASN A 1 167 ? -14.049 10.060 -3.637 1.00 55.84 167 ASN A C 1
ATOM 1369 O O . ASN A 1 167 ? -14.094 11.195 -3.171 1.00 55.84 167 ASN A O 1
ATOM 1373 N N . VAL A 1 168 ? -13.235 9.126 -3.137 1.00 59.69 168 VAL A N 1
ATOM 1374 C CA . VAL A 1 168 ? -12.510 9.340 -1.872 1.00 59.69 168 VAL A CA 1
ATOM 1375 C C . VAL A 1 168 ? -11.080 9.831 -2.087 1.00 59.69 168 VAL A C 1
ATOM 1377 O O . VAL A 1 168 ? -10.523 10.457 -1.193 1.00 59.69 168 VAL A O 1
ATOM 1380 N N . CYS A 1 169 ? -10.457 9.557 -3.237 1.00 72.56 169 CYS A N 1
ATOM 1381 C CA . CYS A 1 169 ? -9.032 9.833 -3.438 1.00 72.56 169 CYS A CA 1
ATOM 1382 C C . CYS A 1 169 ? -8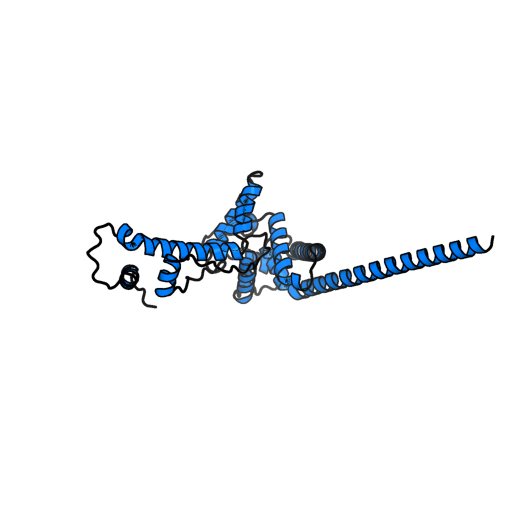.725 10.429 -4.812 1.00 72.56 169 CYS A C 1
ATOM 1384 O O . CYS A 1 169 ? -8.917 9.785 -5.845 1.00 72.56 169 CYS A O 1
ATOM 1386 N N . SER A 1 170 ? -8.145 11.629 -4.804 1.00 80.38 170 SER A N 1
ATOM 1387 C CA . SER A 1 170 ? -7.527 12.262 -5.971 1.00 80.38 170 SER A CA 1
ATOM 1388 C C . SER A 1 170 ? -6.443 11.388 -6.628 1.00 80.38 170 SER A C 1
ATOM 1390 O O . SER A 1 170 ? -5.796 10.562 -5.979 1.00 80.38 170 SER A O 1
ATOM 1392 N N . GLU A 1 171 ? -6.150 11.620 -7.916 1.00 83.56 171 GLU A N 1
ATOM 1393 C CA . GLU A 1 171 ? -5.081 10.904 -8.645 1.00 83.56 171 GLU A CA 1
ATOM 1394 C C . GLU A 1 171 ? -3.731 10.981 -7.906 1.00 83.56 171 GLU A C 1
ATOM 1396 O O . GLU A 1 171 ? -2.964 10.016 -7.844 1.00 83.56 171 GLU A O 1
ATOM 1401 N N . LYS A 1 172 ? -3.453 12.128 -7.274 1.00 85.44 172 LYS A N 1
ATOM 1402 C CA . LYS A 1 172 ? -2.261 12.318 -6.446 1.00 85.44 172 LYS A CA 1
ATOM 1403 C C . LYS A 1 172 ? -2.229 11.341 -5.268 1.00 85.44 172 LYS A C 1
ATOM 1405 O O . LYS A 1 172 ? -1.174 10.762 -5.013 1.00 85.44 172 LYS A O 1
ATOM 1410 N N . ALA A 1 173 ? -3.347 11.155 -4.570 1.00 83.56 173 ALA A N 1
ATOM 1411 C CA . ALA A 1 173 ? -3.453 10.212 -3.461 1.00 83.56 173 ALA A CA 1
ATOM 1412 C C . ALA A 1 173 ? -3.249 8.766 -3.935 1.00 83.56 173 ALA A C 1
ATOM 1414 O O . ALA A 1 173 ? -2.453 8.035 -3.346 1.00 83.56 173 ALA A O 1
ATOM 1415 N N . ASN A 1 174 ? -3.834 8.397 -5.076 1.00 88.62 174 ASN A N 1
ATOM 1416 C CA . ASN A 1 174 ? -3.661 7.067 -5.670 1.00 88.62 174 ASN A CA 1
ATOM 1417 C C . ASN A 1 174 ? -2.195 6.799 -6.071 1.00 88.62 174 ASN A C 1
ATOM 1419 O O . ASN A 1 174 ? -1.669 5.707 -5.859 1.00 88.62 174 ASN A O 1
ATOM 1423 N N . ARG A 1 175 ? -1.468 7.813 -6.564 1.00 91.94 175 ARG A N 1
ATOM 1424 C CA . ARG A 1 175 ? -0.020 7.705 -6.838 1.00 91.94 175 ARG A CA 1
ATOM 1425 C C . ARG A 1 175 ? 0.835 7.573 -5.579 1.00 91.94 175 ARG A C 1
ATOM 1427 O O . ARG A 1 175 ? 1.910 6.970 -5.650 1.00 91.94 175 ARG A O 1
ATOM 1434 N N . ILE A 1 176 ? 0.408 8.169 -4.465 1.00 90.19 176 ILE A N 1
ATOM 1435 C CA . ILE A 1 176 ? 1.069 8.014 -3.163 1.00 90.19 176 ILE A CA 1
ATOM 1436 C C . ILE A 1 176 ? 0.826 6.597 -2.646 1.00 90.19 176 ILE A C 1
ATOM 1438 O O . ILE A 1 176 ? 1.787 5.923 -2.291 1.00 90.19 176 ILE A O 1
ATOM 1442 N N . TYR A 1 177 ? -0.412 6.106 -2.719 1.00 91.50 177 TYR A N 1
ATOM 1443 C CA . TYR A 1 177 ? -0.742 4.721 -2.394 1.00 91.50 177 TYR A CA 1
ATOM 1444 C C . TYR A 1 177 ? 0.111 3.722 -3.191 1.00 91.50 177 TYR A C 1
ATOM 1446 O O . TYR A 1 177 ? 0.786 2.878 -2.608 1.00 91.50 177 TYR A O 1
ATOM 1454 N N . ALA A 1 178 ? 0.192 3.873 -4.518 1.00 95.00 178 ALA A N 1
ATOM 1455 C CA . ALA A 1 178 ? 1.038 3.017 -5.351 1.00 95.00 178 ALA A CA 1
ATOM 1456 C C . ALA A 1 178 ? 2.529 3.086 -4.961 1.00 95.00 178 ALA A C 1
ATOM 1458 O O . ALA A 1 178 ? 3.231 2.078 -5.013 1.00 95.00 178 ALA A O 1
ATOM 1459 N N . MET A 1 179 ? 3.029 4.263 -4.565 1.00 94.94 179 MET A N 1
ATOM 1460 C CA . MET A 1 179 ? 4.405 4.408 -4.079 1.00 94.94 179 MET A CA 1
ATOM 1461 C C . MET A 1 179 ? 4.626 3.638 -2.774 1.00 94.94 179 MET A C 1
ATOM 1463 O O . MET A 1 179 ? 5.649 2.967 -2.648 1.00 94.94 179 MET A O 1
ATOM 1467 N N . ASP A 1 180 ? 3.681 3.701 -1.835 1.00 92.31 180 ASP A N 1
ATOM 1468 C CA . ASP A 1 180 ? 3.753 2.947 -0.582 1.00 92.31 180 ASP A CA 1
ATOM 1469 C C . ASP A 1 180 ? 3.836 1.440 -0.845 1.00 92.31 180 ASP A C 1
ATOM 1471 O O . ASP A 1 180 ? 4.703 0.767 -0.286 1.00 92.31 180 ASP A O 1
ATOM 1475 N N . LEU A 1 181 ? 3.012 0.915 -1.760 1.00 94.12 181 LEU A N 1
ATOM 1476 C CA . LEU A 1 181 ? 3.077 -0.495 -2.159 1.00 94.12 181 LEU A CA 1
ATOM 1477 C C . LEU A 1 181 ? 4.443 -0.853 -2.754 1.00 94.12 181 LEU A C 1
ATOM 1479 O O . LEU A 1 181 ? 5.017 -1.891 -2.420 1.00 94.12 181 LEU A O 1
ATOM 1483 N N . VAL A 1 182 ? 4.997 0.016 -3.607 1.00 95.25 182 VAL A N 1
ATOM 1484 C CA . VAL A 1 182 ? 6.325 -0.206 -4.193 1.00 95.25 182 VAL A CA 1
ATOM 1485 C C . VAL A 1 182 ? 7.408 -0.258 -3.117 1.00 95.25 182 VAL A C 1
ATOM 1487 O O . VAL A 1 182 ? 8.244 -1.165 -3.114 1.00 95.25 182 VAL A O 1
ATOM 1490 N N . GLN A 1 183 ? 7.391 0.694 -2.187 1.00 92.00 183 GLN A N 1
ATOM 1491 C CA . GLN A 1 183 ? 8.346 0.750 -1.082 1.00 92.00 183 GLN A CA 1
ATOM 1492 C C . GLN A 1 183 ? 8.225 -0.461 -0.161 1.00 92.00 183 GLN A C 1
ATOM 1494 O O . GLN A 1 183 ? 9.235 -0.969 0.322 1.00 92.00 183 GLN A O 1
ATOM 1499 N N . MET A 1 184 ? 7.012 -0.946 0.069 1.00 90.19 184 MET A N 1
ATOM 1500 C CA . MET A 1 184 ? 6.785 -2.041 0.995 1.00 90.19 184 MET A CA 1
ATOM 1501 C C . MET A 1 184 ? 7.137 -3.403 0.389 1.00 90.19 184 MET A C 1
ATOM 1503 O O . MET A 1 184 ? 7.808 -4.202 1.037 1.00 90.19 184 MET A O 1
ATOM 1507 N N . TYR A 1 185 ? 6.756 -3.658 -0.865 1.00 91.75 185 TYR A N 1
ATOM 1508 C CA . TYR A 1 185 ? 6.886 -4.989 -1.472 1.00 91.75 185 TYR A CA 1
ATOM 1509 C C . TYR A 1 185 ? 8.098 -5.169 -2.388 1.00 91.75 185 TYR A C 1
ATOM 1511 O O . TYR A 1 185 ? 8.472 -6.305 -2.686 1.00 91.75 185 TYR A O 1
ATOM 1519 N N . PHE A 1 186 ? 8.739 -4.084 -2.829 1.00 93.25 186 PHE A N 1
ATOM 1520 C CA . PHE A 1 186 ? 9.835 -4.158 -3.801 1.00 93.25 186 PHE A CA 1
ATOM 1521 C C . PHE A 1 186 ? 11.120 -3.461 -3.345 1.00 93.25 186 PHE A C 1
ATOM 1523 O O . PHE A 1 186 ? 12.101 -3.479 -4.088 1.00 93.25 186 PHE A O 1
ATOM 1530 N N . SER A 1 187 ? 11.176 -2.894 -2.135 1.00 90.50 187 SER A N 1
ATOM 1531 C CA . SER A 1 187 ? 12.383 -2.227 -1.608 1.00 90.50 187 SER A CA 1
ATOM 1532 C C . SER A 1 187 ? 13.596 -3.146 -1.467 1.00 90.50 187 SER A C 1
ATOM 1534 O O . SER A 1 187 ? 14.730 -2.677 -1.572 1.00 90.50 187 SER A O 1
ATOM 1536 N N . TRP A 1 188 ? 13.375 -4.450 -1.291 1.00 88.44 188 TRP A N 1
ATOM 1537 C CA . TRP A 1 188 ? 14.444 -5.449 -1.245 1.00 88.44 188 TRP A CA 1
ATOM 1538 C C . TRP A 1 188 ? 15.250 -5.510 -2.556 1.00 88.44 188 TRP A C 1
ATOM 1540 O O . TRP A 1 188 ? 16.450 -5.785 -2.523 1.00 88.44 188 TRP A O 1
ATOM 1550 N N . CYS A 1 189 ? 14.622 -5.198 -3.697 1.00 91.06 189 CYS A N 1
ATOM 1551 C CA . CYS A 1 189 ? 15.276 -5.167 -5.007 1.00 91.06 189 CYS A CA 1
ATOM 1552 C C . CYS A 1 189 ? 15.515 -3.734 -5.513 1.00 91.06 189 CYS A C 1
ATOM 1554 O O . CYS A 1 189 ? 16.599 -3.400 -5.992 1.00 91.06 189 CYS A O 1
ATOM 1556 N N . LEU A 1 190 ? 14.525 -2.854 -5.364 1.00 92.06 190 LEU A N 1
ATOM 1557 C CA . LEU A 1 190 ? 14.578 -1.459 -5.794 1.00 92.06 190 LEU A CA 1
ATOM 1558 C C . LEU A 1 190 ? 14.996 -0.568 -4.625 1.00 92.06 190 LEU A C 1
ATOM 1560 O O . LEU A 1 190 ? 14.160 -0.006 -3.917 1.00 92.06 190 LEU A O 1
ATOM 1564 N N . ARG A 1 191 ? 16.308 -0.440 -4.415 1.00 88.81 191 ARG A N 1
ATOM 1565 C CA . ARG A 1 191 ? 16.869 0.264 -3.249 1.00 88.81 191 ARG A CA 1
ATOM 1566 C C . ARG A 1 191 ? 16.786 1.786 -3.344 1.00 88.81 191 ARG A C 1
ATOM 1568 O O . ARG A 1 191 ? 16.788 2.462 -2.320 1.00 88.81 191 ARG A O 1
ATOM 1575 N N . THR A 1 192 ? 16.737 2.341 -4.554 1.00 91.12 192 THR A N 1
ATOM 1576 C CA . THR A 1 192 ? 16.740 3.798 -4.753 1.00 91.12 192 THR A CA 1
ATOM 1577 C C . THR A 1 192 ? 15.339 4.342 -5.011 1.00 91.12 192 THR A C 1
ATOM 1579 O O . THR A 1 192 ? 14.530 3.723 -5.705 1.00 91.12 192 THR A O 1
ATOM 1582 N N . TYR A 1 193 ? 15.081 5.566 -4.543 1.00 90.69 193 TYR A N 1
ATOM 1583 C CA . TYR A 1 193 ? 13.814 6.258 -4.798 1.00 90.69 193 TYR A CA 1
ATOM 1584 C C . TYR A 1 193 ? 13.515 6.401 -6.301 1.00 90.69 193 TYR A C 1
ATOM 1586 O O . TYR A 1 193 ? 12.368 6.291 -6.725 1.00 90.69 193 TYR A O 1
ATOM 1594 N N . LYS A 1 194 ? 14.550 6.586 -7.137 1.00 94.00 194 LYS A N 1
ATOM 1595 C CA . LYS A 1 194 ? 14.399 6.686 -8.597 1.00 94.00 194 LYS A CA 1
ATOM 1596 C C . LYS A 1 194 ? 13.887 5.382 -9.216 1.00 94.00 194 LYS A C 1
ATOM 1598 O O . LYS A 1 194 ? 12.982 5.432 -10.041 1.00 94.00 194 LYS A O 1
ATOM 1603 N N . GLN A 1 195 ? 14.428 4.232 -8.811 1.00 94.94 195 GLN A N 1
ATOM 1604 C CA . GLN A 1 195 ? 13.955 2.922 -9.278 1.00 94.94 195 GLN A CA 1
ATOM 1605 C C . GLN A 1 195 ? 12.504 2.667 -8.858 1.00 94.94 195 GLN A C 1
ATOM 1607 O O . GLN A 1 195 ? 11.677 2.280 -9.679 1.00 94.94 195 GLN A O 1
ATOM 1612 N N . GLN A 1 196 ? 12.194 2.935 -7.587 1.00 95.56 196 GLN A N 1
ATOM 1613 C CA . GLN A 1 196 ? 10.847 2.785 -7.034 1.00 95.56 196 GLN A CA 1
ATOM 1614 C C . GLN A 1 196 ? 9.839 3.680 -7.766 1.00 95.56 196 GLN A C 1
ATOM 1616 O O . GLN A 1 196 ? 8.756 3.232 -8.128 1.00 95.56 196 GLN A O 1
ATOM 1621 N N . ARG A 1 197 ? 10.223 4.925 -8.068 1.00 96.56 197 ARG A N 1
ATOM 1622 C CA . ARG A 1 197 ? 9.421 5.854 -8.870 1.00 96.56 197 ARG A CA 1
ATOM 1623 C C . ARG A 1 197 ? 9.094 5.306 -10.258 1.00 96.56 197 ARG A C 1
ATOM 1625 O O . ARG A 1 197 ? 7.938 5.401 -10.654 1.00 96.56 197 ARG A O 1
ATOM 1632 N N . ILE A 1 198 ? 10.068 4.722 -10.958 1.00 97.69 198 ILE A N 1
ATOM 1633 C CA . ILE A 1 198 ? 9.839 4.124 -12.283 1.00 97.69 198 ILE A CA 1
ATOM 1634 C C . ILE A 1 198 ? 8.830 2.976 -12.179 1.00 97.69 198 ILE A C 1
ATOM 1636 O O . ILE A 1 198 ? 7.857 2.962 -12.927 1.00 97.69 198 ILE A O 1
ATOM 1640 N N . LEU A 1 199 ? 9.006 2.052 -11.225 1.00 98.00 199 LEU A N 1
ATOM 1641 C CA . LEU A 1 199 ? 8.062 0.942 -11.054 1.00 98.00 199 LEU A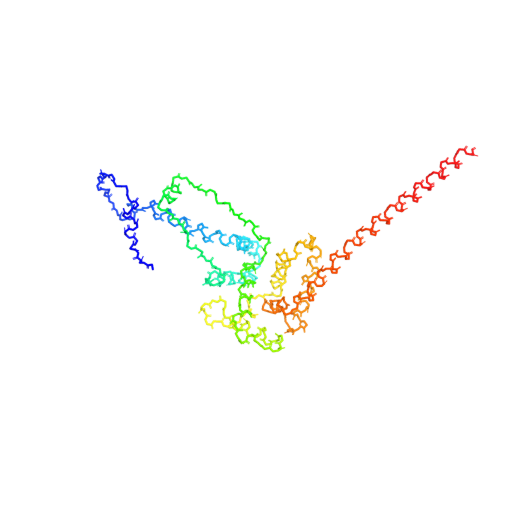 CA 1
ATOM 1642 C C . LEU A 1 199 ? 6.656 1.438 -10.685 1.00 98.00 199 LEU A C 1
ATOM 1644 O O . LEU A 1 199 ? 5.671 0.946 -11.227 1.00 98.00 199 LEU A O 1
ATOM 1648 N N . ARG A 1 200 ? 6.556 2.443 -9.808 1.00 97.38 200 ARG A N 1
ATOM 1649 C CA . ARG A 1 200 ? 5.286 3.084 -9.444 1.00 97.38 200 ARG A CA 1
ATOM 1650 C C . ARG A 1 200 ? 4.590 3.671 -10.669 1.00 97.38 200 ARG A C 1
ATOM 1652 O O . ARG A 1 200 ? 3.393 3.465 -10.830 1.00 97.38 200 ARG A O 1
ATOM 1659 N N . ASP A 1 201 ? 5.320 4.381 -11.529 1.00 97.88 201 ASP A N 1
ATOM 1660 C CA . ASP A 1 201 ? 4.760 4.967 -12.754 1.00 97.88 201 ASP A CA 1
ATOM 1661 C C . ASP A 1 201 ? 4.291 3.872 -13.737 1.00 97.88 201 ASP A C 1
ATOM 1663 O O . ASP A 1 201 ? 3.226 4.017 -14.334 1.00 97.88 201 ASP A O 1
ATOM 1667 N N . ILE A 1 202 ? 5.008 2.741 -13.830 1.00 97.94 202 ILE A N 1
ATOM 1668 C CA . ILE A 1 202 ? 4.584 1.565 -14.613 1.00 97.94 202 ILE A CA 1
ATOM 1669 C C . ILE A 1 202 ? 3.284 0.969 -14.061 1.00 97.94 202 ILE A C 1
ATOM 1671 O O . ILE A 1 202 ? 2.347 0.769 -14.825 1.00 97.94 202 ILE A O 1
ATOM 1675 N N . ILE A 1 203 ? 3.189 0.721 -12.751 1.00 97.69 203 ILE A N 1
ATOM 1676 C CA . ILE A 1 203 ? 1.978 0.156 -12.127 1.00 97.69 203 ILE A CA 1
ATOM 1677 C C . ILE A 1 203 ? 0.769 1.070 -12.366 1.00 97.69 203 ILE A C 1
ATOM 1679 O O . ILE A 1 203 ? -0.296 0.600 -12.760 1.00 97.69 203 ILE A O 1
ATOM 1683 N N . VAL A 1 204 ? 0.939 2.382 -12.179 1.00 96.75 204 VAL A N 1
ATOM 1684 C CA . VAL A 1 204 ? -0.121 3.374 -12.424 1.00 96.75 204 VAL A CA 1
ATOM 1685 C C . VAL A 1 204 ? -0.540 3.380 -13.899 1.00 96.75 204 VAL A C 1
ATOM 1687 O O . VAL A 1 204 ? -1.733 3.415 -14.189 1.00 96.75 204 VAL A O 1
ATOM 1690 N N . ALA A 1 205 ? 0.411 3.291 -14.834 1.00 96.94 205 ALA A N 1
ATOM 1691 C CA . ALA A 1 205 ? 0.105 3.194 -16.260 1.00 96.94 205 ALA A CA 1
ATOM 1692 C C . ALA A 1 205 ? -0.640 1.895 -16.607 1.00 96.94 205 ALA A C 1
ATOM 1694 O O . ALA A 1 205 ? -1.609 1.935 -17.360 1.00 96.94 205 ALA A O 1
ATOM 1695 N N . MET A 1 206 ? -0.245 0.757 -16.028 1.00 96.06 206 MET A N 1
ATOM 1696 C CA . MET A 1 206 ? -0.938 -0.522 -16.219 1.00 96.06 206 MET A CA 1
ATOM 1697 C C . MET A 1 206 ? -2.382 -0.465 -15.708 1.00 96.06 206 MET A C 1
ATOM 1699 O O . MET A 1 206 ? -3.279 -0.943 -16.403 1.00 96.06 206 MET A O 1
ATOM 1703 N N . ALA A 1 207 ? -2.619 0.168 -14.555 1.00 94.25 207 ALA A N 1
ATOM 1704 C CA . ALA A 1 207 ? -3.966 0.392 -14.032 1.00 94.25 207 ALA A CA 1
ATOM 1705 C C . ALA A 1 207 ? -4.798 1.271 -14.977 1.00 94.25 207 ALA A C 1
ATOM 1707 O O . ALA A 1 207 ? -5.908 0.897 -15.353 1.00 94.25 207 ALA A O 1
ATOM 1708 N N . GLN A 1 208 ? -4.232 2.390 -15.438 1.00 93.44 208 GLN A N 1
ATOM 1709 C CA . GLN A 1 208 ? -4.913 3.290 -16.369 1.00 93.44 208 GLN A CA 1
ATOM 1710 C C . GLN A 1 208 ? -5.266 2.592 -17.692 1.00 93.44 208 GLN A C 1
ATOM 1712 O O . GLN A 1 208 ? -6.382 2.747 -18.179 1.00 93.44 208 GLN A O 1
ATOM 1717 N N . LEU A 1 209 ? -4.343 1.810 -18.259 1.00 93.88 209 LEU A N 1
ATOM 1718 C CA . LEU A 1 209 ? -4.543 1.104 -19.529 1.00 93.88 209 LEU A CA 1
ATOM 1719 C C . LEU A 1 209 ? -5.543 -0.051 -19.411 1.00 93.88 209 LEU A C 1
ATOM 1721 O O . LEU A 1 209 ? -6.337 -0.265 -20.321 1.00 93.88 209 LEU A O 1
ATOM 1725 N N . SER A 1 210 ? -5.514 -0.791 -18.302 1.00 89.31 210 SER A N 1
ATOM 1726 C CA . SER A 1 210 ? -6.347 -1.990 -18.134 1.00 89.31 210 SER A CA 1
ATOM 1727 C C . SER A 1 210 ? -7.759 -1.668 -17.644 1.00 89.31 210 SER A C 1
ATOM 1729 O O . SER A 1 210 ? -8.700 -2.401 -17.945 1.00 89.31 210 SER A O 1
ATOM 1731 N N . CYS A 1 211 ? -7.907 -0.585 -16.877 1.00 86.69 211 CYS A N 1
ATOM 1732 C CA . CYS A 1 211 ? -9.140 -0.258 -16.160 1.00 86.69 211 CYS A CA 1
ATOM 1733 C C . CYS A 1 211 ? -9.764 1.075 -16.598 1.00 86.69 211 CYS A C 1
ATOM 1735 O O . CYS A 1 211 ? -10.861 1.398 -16.152 1.00 86.69 211 CYS A O 1
ATOM 1737 N N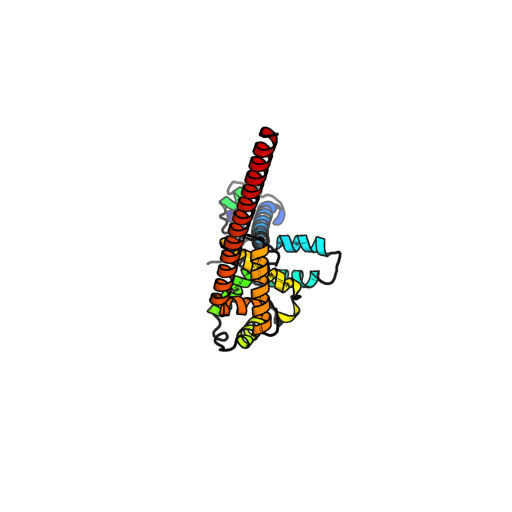 . GLY A 1 212 ? -9.069 1.879 -17.412 1.00 87.06 212 GLY A N 1
ATOM 1738 C CA . GLY A 1 212 ? -9.501 3.224 -17.813 1.00 87.06 212 GLY A CA 1
ATOM 1739 C C . GLY A 1 212 ? -9.382 4.288 -16.713 1.00 87.06 212 GLY A C 1
ATOM 1740 O O . GLY A 1 212 ? -9.727 5.446 -16.943 1.00 87.06 212 GLY A O 1
ATOM 1741 N N . LYS A 1 213 ? -8.893 3.922 -15.521 1.00 89.00 213 LYS A N 1
ATOM 1742 C CA . LYS A 1 213 ? -8.772 4.804 -14.352 1.00 89.00 213 LYS A CA 1
ATOM 1743 C C . LYS A 1 213 ? -7.659 4.365 -13.403 1.00 89.00 213 LYS A C 1
ATOM 1745 O O . LYS A 1 213 ? -7.194 3.228 -13.444 1.00 89.00 213 LYS A O 1
ATOM 1750 N N . THR A 1 214 ? -7.294 5.260 -12.489 1.00 89.75 214 THR A N 1
ATOM 1751 C CA . THR A 1 214 ? -6.254 5.062 -11.468 1.00 89.75 214 THR A CA 1
ATOM 1752 C C . THR A 1 214 ? -6.827 5.201 -10.058 1.00 89.75 214 THR A C 1
ATOM 1754 O O . THR A 1 214 ? -6.418 6.077 -9.306 1.00 89.75 214 THR A O 1
ATOM 1757 N N . SER A 1 215 ? -7.792 4.350 -9.695 1.00 89.62 215 SER A N 1
ATOM 1758 C CA . SER A 1 215 ? -8.299 4.227 -8.317 1.00 89.62 215 SER A CA 1
ATOM 1759 C C . SER A 1 215 ? -7.457 3.242 -7.493 1.00 89.62 215 SER A C 1
ATOM 1761 O O . SER A 1 215 ? -6.692 2.454 -8.054 1.00 89.62 215 SER A O 1
ATOM 1763 N N . ILE A 1 216 ? -7.611 3.247 -6.162 1.00 89.38 216 ILE A N 1
ATOM 1764 C CA . ILE A 1 216 ? -6.977 2.246 -5.281 1.00 89.38 216 ILE A CA 1
ATOM 1765 C C . ILE A 1 216 ? -7.348 0.825 -5.723 1.00 89.38 216 ILE A C 1
ATOM 1767 O O . ILE A 1 216 ? -6.466 -0.014 -5.879 1.00 89.38 216 ILE A O 1
ATOM 1771 N N . ALA A 1 217 ? -8.628 0.577 -6.012 1.00 89.69 217 ALA A N 1
ATOM 1772 C CA . ALA A 1 217 ? -9.088 -0.714 -6.510 1.00 89.69 217 ALA A CA 1
ATOM 1773 C C . ALA A 1 217 ? -8.425 -1.084 -7.845 1.00 89.69 217 ALA A C 1
ATOM 1775 O O . ALA A 1 217 ? -7.956 -2.207 -8.004 1.00 89.69 217 ALA A O 1
ATOM 1776 N N . ALA A 1 218 ? -8.306 -0.141 -8.788 1.00 92.12 218 ALA A N 1
ATOM 1777 C CA . ALA A 1 218 ? -7.603 -0.390 -10.047 1.00 92.12 218 ALA A CA 1
ATOM 1778 C C . ALA A 1 218 ? -6.118 -0.731 -9.829 1.00 92.12 218 ALA A C 1
ATOM 1780 O O . ALA A 1 218 ? -5.593 -1.627 -10.494 1.00 92.12 218 ALA A O 1
ATOM 1781 N N . ILE A 1 219 ? -5.449 -0.060 -8.885 1.00 94.62 219 ILE A N 1
ATOM 1782 C CA . ILE A 1 219 ? -4.062 -0.356 -8.502 1.00 94.62 219 ILE A CA 1
ATOM 1783 C C . ILE A 1 219 ? -3.960 -1.754 -7.880 1.00 94.62 219 ILE A C 1
ATOM 1785 O O . ILE A 1 219 ? -3.087 -2.522 -8.272 1.00 94.62 219 ILE A O 1
ATOM 1789 N N . GLU A 1 220 ? -4.859 -2.115 -6.966 1.00 93.88 220 GLU A N 1
ATOM 1790 C CA . GLU A 1 220 ? -4.872 -3.422 -6.297 1.00 93.88 220 GLU A CA 1
ATOM 1791 C C . GLU A 1 220 ? -5.150 -4.574 -7.260 1.00 93.88 220 GLU A C 1
ATOM 1793 O O . GLU A 1 220 ? -4.428 -5.571 -7.265 1.00 93.88 220 GLU A O 1
ATOM 1798 N N . VAL A 1 221 ? -6.129 -4.411 -8.150 1.00 92.06 221 VAL A N 1
ATOM 1799 C CA . VAL A 1 221 ? -6.397 -5.373 -9.224 1.00 92.06 221 VAL A CA 1
ATOM 1800 C C . VAL A 1 221 ? -5.186 -5.499 -10.143 1.00 92.06 221 VAL A C 1
ATOM 1802 O O . VAL A 1 221 ? -4.800 -6.605 -10.509 1.00 92.06 221 VAL A O 1
ATOM 1805 N N . THR A 1 222 ? -4.524 -4.389 -10.475 1.00 94.31 222 THR A N 1
ATOM 1806 C CA . THR A 1 222 ? -3.304 -4.417 -11.293 1.00 94.31 222 THR A CA 1
ATOM 1807 C C . THR A 1 222 ? -2.184 -5.185 -10.595 1.00 94.31 222 THR A C 1
ATOM 1809 O O . THR A 1 222 ? -1.550 -6.049 -11.201 1.00 94.31 222 THR A O 1
ATOM 1812 N N . MET A 1 223 ? -1.965 -4.913 -9.309 1.00 94.44 223 MET A N 1
ATOM 1813 C CA . MET A 1 223 ? -0.992 -5.612 -8.472 1.00 94.44 223 MET A CA 1
ATOM 1814 C C . MET A 1 223 ? -1.276 -7.114 -8.385 1.00 94.44 223 MET A C 1
ATOM 1816 O O . MET A 1 223 ? -0.344 -7.919 -8.441 1.00 94.44 223 MET A O 1
ATOM 1820 N N . HIS A 1 224 ? -2.552 -7.486 -8.289 1.00 92.44 224 HIS A N 1
ATOM 1821 C CA . HIS A 1 224 ? -3.002 -8.867 -8.204 1.00 92.44 224 HIS A CA 1
ATOM 1822 C C . HIS A 1 224 ? -2.865 -9.602 -9.549 1.00 92.44 224 HIS A C 1
ATOM 1824 O O . HIS A 1 224 ? -2.114 -10.574 -9.658 1.00 92.44 224 HIS A O 1
ATOM 1830 N N . CYS A 1 225 ? -3.523 -9.107 -10.600 1.00 90.69 225 CYS A N 1
ATOM 1831 C CA . CYS A 1 225 ? -3.596 -9.766 -11.905 1.00 90.69 225 CYS A CA 1
ATOM 1832 C C . CYS A 1 225 ? -2.260 -9.745 -12.663 1.00 90.69 225 CYS A C 1
ATOM 1834 O O . CYS A 1 225 ? -1.902 -10.723 -13.319 1.00 90.69 225 CYS A O 1
ATOM 1836 N N . PHE A 1 226 ? -1.485 -8.661 -12.560 1.00 93.00 226 PHE A N 1
ATOM 1837 C CA . PHE A 1 226 ? -0.225 -8.502 -13.296 1.00 93.00 226 PHE A CA 1
ATOM 1838 C C . PHE A 1 226 ? 1.017 -8.740 -12.441 1.00 93.00 226 PHE A C 1
ATOM 1840 O O . PHE A 1 226 ? 2.118 -8.341 -12.828 1.00 93.00 226 PHE A O 1
ATOM 1847 N N . ARG A 1 227 ? 0.888 -9.435 -11.305 1.00 93.06 227 ARG A N 1
ATOM 1848 C CA . ARG A 1 227 ? 1.996 -9.697 -10.372 1.00 93.06 227 ARG A CA 1
ATOM 1849 C C . ARG A 1 227 ? 3.273 -10.186 -11.063 1.00 93.06 227 ARG A C 1
ATOM 1851 O O . ARG A 1 227 ? 4.369 -9.716 -10.748 1.00 93.06 227 ARG A O 1
ATOM 1858 N N . ARG A 1 228 ? 3.151 -11.117 -12.019 1.00 94.19 228 ARG A N 1
ATOM 1859 C CA . ARG A 1 228 ? 4.295 -11.655 -12.783 1.00 94.19 228 ARG A CA 1
ATOM 1860 C C . ARG A 1 228 ? 4.955 -10.583 -13.651 1.00 94.19 228 ARG A C 1
ATOM 1862 O O . ARG A 1 228 ? 6.173 -10.425 -13.594 1.00 94.19 228 ARG A O 1
ATOM 1869 N N . THR A 1 229 ? 4.163 -9.814 -14.390 1.00 96.06 229 THR A N 1
ATOM 1870 C CA . THR A 1 229 ? 4.644 -8.730 -15.257 1.00 96.06 229 THR A CA 1
ATOM 1871 C C . THR A 1 229 ? 5.307 -7.614 -14.449 1.00 96.06 229 THR A C 1
ATOM 1873 O O . THR A 1 229 ? 6.407 -7.183 -14.781 1.00 96.06 229 THR A O 1
ATOM 1876 N N . ILE A 1 230 ? 4.704 -7.203 -13.330 1.00 97.25 230 ILE A N 1
ATOM 1877 C CA . ILE A 1 230 ? 5.274 -6.201 -12.414 1.00 97.25 230 ILE A CA 1
ATOM 1878 C C . ILE A 1 230 ? 6.613 -6.690 -11.848 1.00 97.25 230 ILE A C 1
ATOM 1880 O O . ILE A 1 230 ? 7.592 -5.944 -11.820 1.00 97.25 230 ILE A O 1
ATOM 1884 N N . THR A 1 231 ? 6.692 -7.966 -11.457 1.00 95.94 231 THR A N 1
ATOM 1885 C CA . THR A 1 231 ? 7.944 -8.586 -10.990 1.00 95.94 231 THR A CA 1
ATOM 1886 C C . THR A 1 231 ? 9.018 -8.574 -12.081 1.00 95.94 231 THR A C 1
ATOM 1888 O O . THR A 1 231 ? 10.192 -8.348 -11.787 1.00 95.94 231 THR A O 1
ATOM 1891 N N . HIS A 1 232 ? 8.635 -8.782 -13.343 1.00 96.56 232 HIS A N 1
ATOM 1892 C CA . HIS A 1 232 ? 9.560 -8.712 -14.471 1.00 96.56 232 HIS A CA 1
ATOM 1893 C C . HIS A 1 232 ? 10.102 -7.291 -14.675 1.00 96.56 232 HIS A C 1
ATOM 1895 O O . HIS A 1 232 ? 11.319 -7.111 -14.708 1.00 96.56 232 HIS A O 1
ATOM 1901 N N . TYR A 1 233 ? 9.233 -6.275 -14.700 1.00 97.69 233 TYR A N 1
ATOM 1902 C CA . TYR A 1 233 ? 9.662 -4.874 -14.776 1.00 97.69 233 TYR A CA 1
ATOM 1903 C C . TYR A 1 233 ? 10.571 -4.481 -13.615 1.00 97.69 233 TYR A C 1
ATOM 1905 O O . TYR A 1 233 ? 11.591 -3.830 -13.827 1.00 97.69 233 TYR A O 1
ATOM 1913 N N . MET A 1 234 ? 10.247 -4.913 -12.396 1.00 96.94 234 MET A N 1
ATOM 1914 C CA . MET A 1 234 ? 11.100 -4.693 -11.232 1.00 96.94 234 MET A CA 1
ATOM 1915 C C . MET A 1 234 ? 12.515 -5.244 -11.461 1.00 96.94 234 MET A C 1
ATOM 1917 O O . MET A 1 234 ? 13.490 -4.520 -11.251 1.00 96.94 234 MET A O 1
ATOM 1921 N N . ARG A 1 235 ? 12.639 -6.483 -11.956 1.00 95.44 235 ARG A N 1
ATOM 1922 C CA . ARG A 1 235 ? 13.945 -7.088 -12.259 1.00 95.44 235 ARG A CA 1
ATOM 1923 C C . ARG A 1 235 ? 14.677 -6.318 -13.352 1.00 95.44 235 ARG A C 1
ATOM 1925 O O . ARG A 1 235 ? 15.843 -5.992 -13.166 1.00 95.44 235 ARG A O 1
ATOM 1932 N N . MET A 1 236 ? 13.994 -5.960 -14.441 1.00 96.19 236 MET A N 1
ATOM 1933 C CA . MET A 1 236 ? 14.588 -5.164 -15.522 1.00 96.19 236 MET A CA 1
ATOM 1934 C C . MET A 1 236 ? 15.130 -3.823 -15.018 1.00 96.19 236 MET A C 1
ATOM 1936 O O . MET A 1 236 ? 16.252 -3.451 -15.353 1.00 96.19 236 MET A O 1
ATOM 1940 N N . ILE A 1 237 ? 14.369 -3.113 -14.179 1.00 96.75 237 ILE A N 1
ATOM 1941 C CA . ILE A 1 237 ? 14.801 -1.847 -13.574 1.00 96.75 237 ILE A CA 1
ATOM 1942 C C . ILE A 1 237 ? 16.038 -2.073 -12.701 1.00 96.75 237 ILE A C 1
ATOM 1944 O O . ILE A 1 237 ? 17.007 -1.321 -12.805 1.00 96.75 237 ILE A O 1
ATOM 1948 N N . ALA A 1 238 ? 16.029 -3.093 -11.841 1.00 94.06 238 ALA A N 1
ATOM 1949 C CA . ALA A 1 238 ? 17.169 -3.394 -10.983 1.00 94.06 238 ALA A CA 1
ATOM 1950 C C . ALA A 1 238 ? 18.431 -3.668 -11.815 1.00 94.06 238 ALA A C 1
ATOM 1952 O O . ALA A 1 238 ? 19.457 -3.016 -11.614 1.00 94.06 238 ALA A O 1
ATOM 1953 N N . THR A 1 239 ? 18.320 -4.555 -12.804 1.00 93.31 239 THR A N 1
ATOM 1954 C CA . THR A 1 239 ? 19.404 -4.936 -13.710 1.00 93.31 239 THR A CA 1
ATOM 1955 C C . THR A 1 239 ? 19.932 -3.743 -14.507 1.00 93.31 239 THR A C 1
ATOM 1957 O O . THR A 1 239 ? 21.139 -3.515 -14.523 1.00 93.31 239 THR A O 1
ATOM 1960 N N . TYR A 1 240 ? 19.053 -2.923 -15.093 1.00 93.44 240 TYR A N 1
ATOM 1961 C CA . TYR A 1 240 ? 19.447 -1.724 -15.839 1.00 93.44 240 TYR A CA 1
ATOM 1962 C C . TYR A 1 240 ? 20.295 -0.768 -14.991 1.00 93.44 240 TYR A C 1
ATOM 1964 O O . TYR A 1 240 ? 21.321 -0.271 -15.445 1.00 93.44 240 TYR A O 1
ATOM 1972 N N . PHE A 1 241 ? 19.897 -0.518 -13.742 1.00 90.50 241 PHE A N 1
ATOM 1973 C CA . PHE A 1 241 ? 20.631 0.399 -12.869 1.00 90.50 241 PHE A CA 1
ATOM 1974 C C . PHE A 1 241 ? 21.980 -0.157 -12.404 1.00 90.50 241 PHE A C 1
ATOM 1976 O O . PHE A 1 241 ? 22.901 0.633 -12.198 1.00 90.50 241 PHE A O 1
ATOM 1983 N N . VAL A 1 242 ? 22.106 -1.479 -12.255 1.00 88.44 242 VAL A N 1
ATOM 1984 C CA . VAL A 1 242 ? 23.401 -2.125 -12.001 1.00 88.44 242 VAL A CA 1
ATOM 1985 C C . VAL A 1 242 ? 24.312 -1.929 -13.212 1.00 88.44 242 VAL A C 1
ATOM 1987 O O . VAL A 1 242 ? 25.368 -1.319 -13.072 1.00 88.44 242 VAL A O 1
ATOM 1990 N N . PHE A 1 243 ? 23.863 -2.315 -14.410 1.00 88.44 243 PHE A N 1
ATOM 1991 C CA . PHE A 1 243 ? 24.647 -2.149 -15.640 1.00 88.44 243 PHE A CA 1
ATOM 1992 C C . PHE A 1 243 ? 25.038 -0.694 -15.907 1.00 88.44 243 PHE A C 1
ATOM 1994 O O . PHE A 1 243 ? 26.184 -0.408 -16.242 1.00 88.44 243 PHE A O 1
ATOM 2001 N N . HIS A 1 244 ? 24.116 0.250 -15.714 1.00 87.31 244 HIS A N 1
ATOM 2002 C CA . HIS A 1 244 ? 24.391 1.672 -15.920 1.00 87.31 244 HIS A CA 1
ATOM 2003 C C . HIS A 1 244 ? 25.452 2.216 -14.957 1.00 87.31 244 HIS A C 1
ATOM 2005 O O . HIS A 1 244 ? 26.229 3.100 -15.319 1.00 87.31 244 HIS A O 1
ATOM 2011 N N . LYS A 1 245 ? 25.489 1.706 -13.721 1.00 86.19 245 LYS A N 1
ATOM 2012 C CA . LYS A 1 245 ? 26.506 2.083 -12.736 1.00 86.19 245 LYS A CA 1
ATOM 2013 C C . LYS A 1 245 ? 27.883 1.547 -13.135 1.00 86.19 245 LYS A C 1
ATOM 2015 O O . LYS A 1 245 ? 28.839 2.318 -13.109 1.00 86.19 245 LYS A O 1
ATOM 2020 N N . GLU A 1 246 ? 27.956 0.283 -13.549 1.00 85.69 246 GLU A N 1
ATOM 2021 C CA . GLU A 1 246 ? 29.197 -0.347 -14.021 1.00 85.69 246 GLU A CA 1
ATOM 2022 C C . GLU A 1 246 ? 29.751 0.361 -15.263 1.00 85.69 246 GLU A C 1
ATOM 2024 O O . GLU A 1 246 ? 30.919 0.741 -15.294 1.00 85.69 246 GLU A O 1
ATOM 2029 N N . LEU A 1 247 ? 28.900 0.654 -16.252 1.00 84.56 247 LEU A N 1
ATOM 2030 C CA . LEU A 1 247 ? 29.313 1.388 -17.452 1.00 84.56 247 LEU A CA 1
ATOM 2031 C C . LEU A 1 247 ? 29.903 2.755 -17.102 1.00 84.56 247 LEU A C 1
ATOM 2033 O O . LEU A 1 247 ? 30.965 3.112 -17.603 1.00 84.56 247 LEU A O 1
ATOM 2037 N N . LYS A 1 248 ? 29.256 3.515 -16.211 1.00 87.56 248 LYS A N 1
ATOM 2038 C CA . LYS A 1 248 ? 29.789 4.807 -15.758 1.00 87.56 248 LYS A CA 1
ATOM 2039 C C . LYS A 1 248 ? 31.160 4.685 -15.102 1.00 87.56 248 LYS A C 1
ATOM 2041 O O . LYS A 1 248 ? 31.994 5.558 -15.323 1.00 87.56 248 LYS A O 1
ATOM 2046 N N . TYR A 1 249 ? 31.379 3.640 -14.308 1.00 86.12 249 TYR A N 1
ATOM 2047 C CA . TYR A 1 249 ? 32.670 3.391 -13.676 1.00 86.12 249 TYR A CA 1
ATOM 2048 C C . TYR A 1 249 ? 33.755 3.099 -14.719 1.00 86.12 249 TYR A C 1
ATOM 2050 O O . TYR A 1 249 ? 34.799 3.744 -14.702 1.00 86.12 249 TYR A O 1
ATOM 2058 N N . VAL A 1 250 ? 33.471 2.218 -15.685 1.00 85.56 250 VAL A N 1
ATOM 2059 C CA . VAL A 1 250 ? 34.394 1.899 -16.789 1.00 85.56 250 VAL A CA 1
ATOM 2060 C C . VAL A 1 250 ? 34.734 3.147 -17.607 1.00 85.56 250 VAL A C 1
ATOM 2062 O O . VAL A 1 250 ? 35.903 3.402 -17.891 1.00 85.56 250 VAL A O 1
ATOM 2065 N N . TYR A 1 251 ? 33.738 3.970 -17.944 1.00 86.75 251 TYR A N 1
ATOM 2066 C CA . TYR A 1 251 ? 33.973 5.221 -18.669 1.00 86.75 251 TYR A CA 1
ATOM 2067 C C . TYR A 1 251 ? 34.834 6.214 -17.877 1.00 86.75 251 TYR A C 1
ATOM 2069 O O . TYR A 1 251 ? 35.715 6.844 -18.460 1.00 86.75 251 TYR A O 1
ATOM 2077 N N . ALA A 1 252 ? 34.601 6.358 -16.569 1.00 88.75 252 ALA A N 1
ATOM 2078 C CA . ALA A 1 252 ? 35.399 7.242 -15.719 1.00 88.75 252 ALA A CA 1
ATOM 2079 C C . ALA A 1 252 ? 36.855 6.762 -15.611 1.00 88.75 252 ALA A C 1
ATOM 2081 O O . ALA A 1 252 ? 37.772 7.549 -15.834 1.00 88.75 252 ALA A O 1
ATOM 2082 N N . TYR A 1 253 ? 37.059 5.463 -15.373 1.00 89.38 253 TYR A N 1
ATOM 2083 C CA . TYR A 1 253 ? 38.386 4.851 -15.304 1.00 89.38 253 TYR A CA 1
ATOM 2084 C C . TYR A 1 253 ? 39.179 5.040 -16.604 1.00 89.38 253 TYR A C 1
ATOM 2086 O O . TYR A 1 253 ? 40.322 5.499 -16.578 1.00 89.38 253 TYR A O 1
ATOM 2094 N N . ASN A 1 254 ? 38.556 4.753 -17.753 1.00 89.44 254 ASN A N 1
ATOM 2095 C CA . ASN A 1 254 ? 39.203 4.902 -19.058 1.00 89.44 254 ASN A CA 1
ATOM 2096 C C . ASN A 1 254 ? 39.604 6.359 -19.329 1.00 89.44 254 ASN A C 1
ATOM 2098 O O . ASN A 1 254 ? 40.682 6.616 -19.864 1.00 89.44 254 ASN A O 1
ATOM 2102 N N . LYS A 1 255 ? 38.766 7.319 -18.919 1.00 91.44 255 LYS A N 1
ATOM 2103 C CA . LYS A 1 255 ? 39.064 8.748 -19.057 1.00 91.44 255 LYS A CA 1
ATOM 2104 C C . LYS A 1 255 ? 40.278 9.164 -18.215 1.00 91.44 255 LYS A C 1
ATOM 2106 O O . LYS A 1 255 ? 41.170 9.834 -18.731 1.00 91.44 255 LYS A O 1
ATOM 2111 N N . GLU A 1 256 ? 40.348 8.735 -16.956 1.00 91.00 256 GLU A N 1
ATOM 2112 C CA . GLU A 1 256 ? 41.498 9.005 -16.076 1.00 91.00 256 GLU A CA 1
ATOM 2113 C C . GLU A 1 256 ? 42.790 8.352 -16.591 1.00 91.00 256 GLU A C 1
ATOM 2115 O O . GLU A 1 256 ? 43.888 8.899 -16.460 1.00 91.00 256 GLU A O 1
ATOM 2120 N N . GLU A 1 257 ? 42.696 7.165 -17.192 1.00 90.44 257 GLU A N 1
ATOM 2121 C CA . GLU A 1 257 ? 43.851 6.506 -17.796 1.00 90.44 257 GLU A CA 1
ATOM 2122 C C . GLU A 1 257 ? 44.355 7.243 -19.046 1.00 90.44 257 GLU A C 1
ATOM 2124 O O . GLU A 1 257 ? 45.566 7.409 -19.220 1.00 90.44 257 GLU A O 1
ATOM 2129 N N . GLU A 1 258 ? 43.454 7.750 -19.890 1.00 90.62 258 GLU A N 1
ATOM 2130 C CA . GLU A 1 258 ? 43.824 8.603 -21.021 1.00 90.62 258 GLU A CA 1
ATOM 2131 C C . GLU A 1 258 ? 44.507 9.903 -20.583 1.00 90.62 258 GLU A C 1
ATOM 2133 O O . GLU A 1 258 ? 45.499 10.308 -21.197 1.00 90.62 258 GLU A O 1
ATOM 2138 N N . GLU A 1 259 ? 44.010 10.552 -19.530 1.00 91.19 259 GLU A N 1
ATOM 2139 C CA . GLU A 1 259 ? 44.610 11.771 -18.976 1.00 91.19 259 GLU A CA 1
ATOM 2140 C C . GLU A 1 259 ? 46.026 11.495 -18.442 1.00 91.19 259 GLU A C 1
ATOM 2142 O O . GLU A 1 259 ? 46.975 12.165 -18.860 1.00 91.19 259 GLU A O 1
ATOM 2147 N N . ARG A 1 260 ? 46.222 10.411 -17.674 1.00 89.69 260 ARG A N 1
ATOM 2148 C CA . ARG A 1 260 ? 47.559 9.978 -17.216 1.00 89.69 260 ARG A CA 1
ATOM 2149 C C . ARG A 1 260 ? 48.517 9.672 -18.370 1.00 89.69 260 ARG A C 1
ATOM 2151 O O . ARG A 1 260 ? 49.706 9.986 -18.297 1.00 89.69 260 ARG A O 1
ATOM 2158 N N . ARG A 1 261 ? 48.032 9.060 -19.458 1.00 88.88 261 ARG A N 1
ATOM 2159 C CA . ARG A 1 261 ? 48.848 8.797 -20.661 1.00 88.88 261 ARG A CA 1
ATOM 2160 C C . ARG A 1 261 ? 49.253 10.095 -21.366 1.00 88.88 261 ARG A C 1
ATOM 2162 O O . ARG A 1 261 ? 50.384 10.189 -21.847 1.00 88.88 261 ARG A O 1
ATOM 2169 N N . LYS A 1 262 ? 48.364 11.092 -21.426 1.00 89.12 262 LYS A N 1
ATOM 2170 C CA . LYS A 1 262 ? 48.653 12.416 -22.006 1.00 89.12 262 LYS A CA 1
ATOM 2171 C C . LYS A 1 262 ? 49.686 13.184 -21.176 1.00 89.12 262 LYS A C 1
ATOM 2173 O O . LYS A 1 262 ? 50.600 13.767 -21.755 1.00 89.12 262 LYS A O 1
ATOM 2178 N N . GLU A 1 263 ? 49.595 13.137 -19.850 1.00 85.81 263 GLU A N 1
ATOM 2179 C CA . GLU A 1 263 ? 50.571 13.770 -18.951 1.00 85.81 263 GLU A CA 1
ATOM 2180 C C . GLU A 1 263 ? 51.955 13.124 -19.036 1.00 85.81 263 GLU A C 1
ATOM 2182 O O . GLU A 1 263 ? 52.945 13.836 -19.199 1.00 85.81 263 GLU A O 1
ATOM 2187 N N . LYS A 1 264 ? 52.039 11.784 -19.041 1.00 84.94 264 LYS A N 1
ATOM 2188 C CA . LYS A 1 264 ? 53.317 11.078 -19.249 1.00 84.94 264 LYS A CA 1
ATOM 2189 C C . LYS A 1 264 ? 53.983 11.474 -20.566 1.00 84.94 264 LYS A C 1
ATOM 2191 O O . LYS A 1 264 ? 55.182 11.730 -20.588 1.00 84.94 264 LYS A O 1
ATOM 2196 N N . LYS A 1 265 ? 53.214 11.571 -21.658 1.00 82.56 265 LYS A N 1
ATOM 2197 C CA . LYS A 1 265 ? 53.738 12.025 -22.957 1.00 82.56 265 LYS A CA 1
ATOM 2198 C C . LYS A 1 265 ? 54.266 13.462 -22.898 1.00 82.56 265 LYS A C 1
ATOM 2200 O O . LYS A 1 265 ? 55.343 13.714 -23.426 1.00 82.56 265 LYS A O 1
ATOM 2205 N N . LYS A 1 266 ? 53.556 14.384 -22.235 1.00 80.44 266 LYS A N 1
ATOM 2206 C CA . LYS A 1 266 ? 54.026 15.768 -22.038 1.00 80.44 266 LYS A CA 1
ATOM 2207 C C . LYS A 1 266 ? 55.318 15.835 -21.219 1.00 80.44 266 LYS A C 1
ATOM 2209 O O . LYS A 1 266 ? 56.217 16.573 -21.599 1.00 80.44 266 LYS A O 1
ATOM 2214 N N . GLY A 1 267 ? 55.426 15.049 -20.146 1.00 78.56 267 GLY A N 1
ATOM 2215 C CA . GLY A 1 267 ? 56.637 14.991 -19.320 1.00 78.56 267 GLY A CA 1
ATOM 2216 C C . GLY A 1 267 ? 57.863 14.490 -20.088 1.00 78.56 267 GLY A C 1
ATOM 2217 O O . GLY A 1 267 ? 58.934 15.072 -19.966 1.00 78.56 267 GLY A O 1
ATOM 2218 N N . ILE A 1 268 ? 57.696 13.469 -20.937 1.00 76.19 268 ILE A N 1
ATOM 2219 C CA . ILE A 1 268 ? 58.776 12.949 -21.796 1.00 76.19 268 ILE A CA 1
ATOM 2220 C C . ILE A 1 268 ? 59.217 14.002 -22.825 1.00 76.19 268 ILE A C 1
ATOM 2222 O O . ILE A 1 268 ? 60.410 14.206 -23.020 1.00 76.19 268 ILE A O 1
ATOM 2226 N N . LEU A 1 269 ? 58.268 14.705 -23.452 1.00 71.88 269 LEU A N 1
ATOM 2227 C CA . LEU A 1 269 ? 58.557 15.769 -24.423 1.00 71.88 269 LEU A CA 1
ATOM 2228 C C . LEU A 1 269 ? 59.306 16.962 -23.806 1.00 71.88 269 LEU A C 1
ATOM 2230 O O . LEU A 1 269 ? 60.138 17.554 -24.481 1.00 71.88 269 LEU A O 1
ATOM 2234 N N . MET A 1 270 ? 59.053 17.297 -22.536 1.00 69.75 270 MET A N 1
ATOM 2235 C CA . MET A 1 270 ? 59.771 18.371 -21.830 1.00 69.75 270 MET A CA 1
ATOM 2236 C C . MET A 1 270 ? 61.194 17.992 -21.392 1.00 69.75 270 MET A C 1
ATOM 2238 O O . MET A 1 270 ? 61.972 18.883 -21.088 1.00 69.75 270 MET A O 1
ATOM 2242 N N . GLN A 1 271 ? 61.543 16.703 -21.335 1.00 66.62 271 GLN A N 1
ATOM 2243 C CA . GLN A 1 271 ? 62.900 16.250 -20.990 1.00 66.62 271 GLN A CA 1
ATOM 2244 C C . GLN A 1 271 ? 63.826 16.117 -22.211 1.00 66.62 271 GLN A C 1
ATOM 2246 O O . GLN A 1 271 ? 65.015 15.865 -22.044 1.00 66.62 271 GLN A O 1
ATOM 2251 N N . MET A 1 272 ? 63.287 16.245 -23.428 1.00 63.62 272 MET A N 1
ATOM 2252 C CA . MET A 1 272 ? 64.021 16.076 -24.691 1.00 63.62 272 MET A CA 1
ATOM 2253 C C . MET A 1 272 ? 64.299 17.394 -25.438 1.00 63.62 272 MET A C 1
ATOM 2255 O O . MET A 1 272 ? 64.828 17.345 -26.547 1.00 63.62 272 MET A O 1
ATOM 2259 N N . GLY A 1 273 ? 63.933 18.545 -24.869 1.00 54.47 273 GLY A N 1
ATOM 2260 C CA . GLY A 1 273 ? 64.240 19.882 -25.394 1.00 54.47 273 GLY A CA 1
ATOM 2261 C C . GLY A 1 273 ? 65.054 20.678 -24.391 1.00 54.47 273 GLY A C 1
ATOM 2262 O O . GLY A 1 273 ? 65.895 21.477 -24.849 1.00 54.47 273 GLY A O 1
#

Organism: Reticulomyxa filosa (NCBI:txid46433)

Sequence (273 aa):
MQQRSVEDILLDLAPQSDAKEIEGSFFEKHQNILDTLSILAFVNVLLIIYQNGGLKVVSNFKYFKSKEKNNQEYQQLFERALRNSELVTMEIPNITTNQLLLAAIEPQLYVVQTRSRSLFPFSHCLHKWCQQQFSSNKDLVGFRITHYVVTLEQIPIANDCLKKWENVCSEKANRIYAMDLVQMYFSWCLRTYKQQRILRDIIVAMAQLSCGKTSIAAIEVTMHCFRRTITHYMRMIATYFVFHKELKYVYAYNKEEEERRKEKKKGILMQMG

pLDDT: mean 75.36, std 16.17, range [37.25, 98.0]